Protein AF-0000000076422584 (afdb_homodimer)

Radius of gyration: 20.46 Å; Cα contacts (8 Å, |Δi|>4): 550; chains: 2; bounding box: 39×87×53 Å

Nearest PDB structures (foldseek):
  4qrr-assembly1_D  TM=8.849E-01  e=1.931E-09  Homo sapiens
  2eyr-assembly1_A  TM=9.434E-01  e=1.438E-05  Homo sapiens
  7jva-assembly1_L  TM=8.203E-01  e=1.507E-06  Homo sapiens
  4y1a-assembly1_D  TM=8.464E-01  e=7.550E-06  Homo sapiens
  1hxm-assembly1_A  TM=7.558E-01  e=8.077E-04  Homo sapiens

Organism: Bos indicus x Bos taurus (NCBI:txid30522)

Foldseek 3Di:
DKDKDWPDPDDDDDAQAKDKTKMAMDDPDDPKFKKFKWWADPVGDIDTAWIDIPPDDWDDDVQWTWDDDVVRRMIMIMGGRDDPRRPTDMDMDTDDDDDDDDDDDPPPDPDD/DKDKDWPDPDDDDDAQAKDKTKMAMDDPDDPKFKKFKWWADPVGDIDTADIDIPPDDWDDDVQWTWDDDVVRRMIMIMGGRDDPRRPTDMDMDTDDDDDDDDDDDPPPDPDD

InterPro domains:
  IPR003599 Immunoglobulin domain subtype [SM00409] (8-103)
  IPR007110 Immunoglobulin-like domain [PS50835] (2-92)
  IPR013106 Immunoglobulin V-set domain [PF07686] (7-94)
  IPR013106 Immunoglobulin V-set domain [SM00406] (18-94)
  IPR013783 Immunoglobulin-like fold [G3DSA:2.60.40.10] (1-107)
  IPR036179 Immunoglobulin-like domain superfamily [SSF48726] (2-103)
  IPR051287 T cell receptor variable region [PTHR19367] (1-97)

pLDDT: mean 88.04, std 11.51, range [51.06, 98.69]

Sequence (224 aa):
AQKVTQDQPVISSQVGQSVTLNCWYETSYWSYYNLFWYKQLPNGQMTYLIEQYSEYGNARNGHYSVNFQKADKSISLIISSLQLEDSAKYFCALWELTVLEVIGKAVQKPRAAQKVTQDQPVISSQVGQSVTLNCWYETSYWSYYNLFWYKQLPNGQMTYLIEQYSEYGNARNGHYSVNFQKADKSISLIISSLQLEDSAKYFCALWELTVLEVIGKAVQKPRA

Secondary structure (DSSP, 8-state):
-EEEE---SEEEEETT--EEEEEEEEESS-SS-EEEEEEE-TT--EEEEEEEETTS---EETTEEEEEEGGGTEEEEEE-S--GGG-EEEEEEE---EEEEEE---------/-EEEE---SEEEEETT--EEEEEEEEESS-SS-EEEEEEE-TT--EEEEEEEETTS---EETTEEEEEEGGGTEEEEEE-S--GGG-EEEEEEE---EEEEEE---------

Solvent-accessible surface area (backbone atoms only — not comparable to full-atom values): 12384 Å² total; per-residue (Å²): 88,30,30,38,31,46,87,46,60,67,48,77,49,46,48,58,38,68,50,78,48,58,30,36,50,46,77,71,76,63,94,65,52,54,38,36,36,35,36,30,45,96,87,62,54,76,40,85,63,49,65,36,48,70,88,53,73,68,37,73,48,90,56,35,34,44,52,69,37,74,93,74,32,31,43,27,43,34,39,47,60,32,44,66,83,63,41,30,39,35,30,67,44,52,79,44,46,28,34,37,45,45,40,73,70,79,76,71,71,77,81,126,89,31,31,36,30,44,85,48,61,67,47,77,49,44,48,60,38,69,50,76,46,58,32,37,49,45,78,72,77,62,94,67,53,54,38,37,36,34,36,30,45,96,86,62,54,76,39,86,64,50,66,37,48,69,89,53,72,69,37,72,50,89,54,34,34,43,51,68,36,74,94,75,32,31,42,26,43,35,40,46,61,32,44,65,84,63,40,31,38,36,30,67,43,53,80,44,46,27,34,38,43,44,40,74,70,78,77,71,72,78,81,127

Structure (mmCIF, N/CA/C/O backbone):
data_AF-0000000076422584-model_v1
#
loop_
_entity.id
_entity.type
_entity.pdbx_description
1 polymer 'Ig-like domain-containing protein'
#
loop_
_atom_site.group_PDB
_atom_site.id
_atom_site.type_symbol
_atom_site.label_atom_id
_atom_site.label_alt_id
_atom_site.label_comp_id
_atom_site.label_asym_id
_atom_site.label_entity_id
_atom_site.label_seq_id
_atom_site.pdbx_PDB_ins_code
_atom_site.Cartn_x
_atom_site.Cartn_y
_atom_site.Cartn_z
_atom_site.occupancy
_atom_site.B_iso_or_equiv
_atom_site.auth_seq_id
_atom_site.auth_comp_id
_atom_site.auth_asym_id
_atom_site.auth_atom_id
_atom_site.pdbx_PDB_model_num
ATOM 1 N N . ALA A 1 1 ? -5.734 0.222 -14.367 1 61.69 1 ALA A N 1
ATOM 2 C CA . ALA A 1 1 ? -4.562 0.673 -13.617 1 61.69 1 ALA A CA 1
ATOM 3 C C . ALA A 1 1 ? -4.969 1.553 -12.438 1 61.69 1 ALA A C 1
ATOM 5 O O . ALA A 1 1 ? -5.992 2.234 -12.492 1 61.69 1 ALA A O 1
ATOM 6 N N . GLN A 1 2 ? -4.277 1.33 -11.219 1 73.19 2 GLN A N 1
ATOM 7 C CA . GLN A 1 2 ? -4.508 2.166 -10.047 1 73.19 2 GLN A CA 1
ATOM 8 C C . GLN A 1 2 ? -3.281 3.018 -9.734 1 73.19 2 GLN A C 1
ATOM 10 O O . GLN A 1 2 ? -2.16 2.508 -9.68 1 73.19 2 GLN A O 1
ATOM 15 N N . LYS A 1 3 ? -3.506 4.379 -9.852 1 78.12 3 LYS A N 1
ATOM 16 C CA . LYS A 1 3 ? -2.412 5.32 -9.625 1 78.12 3 LYS A CA 1
ATOM 17 C C . LYS A 1 3 ? -2.725 6.258 -8.461 1 78.12 3 LYS A C 1
ATOM 19 O O . LYS A 1 3 ? -3.855 6.734 -8.328 1 78.12 3 LYS A O 1
ATOM 24 N N . VAL A 1 4 ? -1.686 6.445 -7.668 1 84.5 4 VAL A N 1
ATOM 25 C CA . VAL A 1 4 ? -1.793 7.473 -6.637 1 84.5 4 VAL A CA 1
ATOM 26 C C . VAL A 1 4 ? -0.581 8.398 -6.699 1 84.5 4 VAL A C 1
ATOM 28 O O . VAL A 1 4 ? 0.522 7.965 -7.043 1 84.5 4 VAL A O 1
ATOM 31 N N . THR A 1 5 ? -0.862 9.695 -6.434 1 85.94 5 THR A N 1
ATOM 32 C CA . THR A 1 5 ? 0.201 10.695 -6.379 1 85.94 5 THR A CA 1
ATOM 33 C C . THR A 1 5 ? 0.073 11.547 -5.121 1 85.94 5 THR A C 1
ATOM 35 O O . THR A 1 5 ? -0.993 12.109 -4.848 1 85.94 5 THR A O 1
ATOM 38 N N . GLN A 1 6 ? 1.122 11.492 -4.363 1 89.44 6 GLN A N 1
ATOM 39 C CA . GLN A 1 6 ? 1.26 12.43 -3.256 1 89.44 6 GLN A CA 1
ATOM 40 C C . GLN A 1 6 ? 2.281 13.516 -3.58 1 89.44 6 GLN A C 1
ATOM 42 O O . GLN A 1 6 ? 3.475 13.234 -3.713 1 89.44 6 GLN A O 1
ATOM 47 N N . ASP A 1 7 ? 1.79 14.742 -3.625 1 85.75 7 ASP A N 1
ATOM 48 C CA . ASP A 1 7 ? 2.629 15.797 -4.188 1 85.75 7 ASP A CA 1
ATOM 49 C C . ASP A 1 7 ? 3.297 16.609 -3.086 1 85.75 7 ASP A C 1
ATOM 51 O O . ASP A 1 7 ? 3.834 17.688 -3.346 1 85.75 7 ASP A O 1
ATOM 55 N N . GLN A 1 8 ? 3.199 16.234 -1.861 1 90.81 8 GLN A N 1
ATOM 56 C CA . GLN A 1 8 ? 3.855 16.859 -0.718 1 90.81 8 GLN A CA 1
ATOM 57 C C . GLN A 1 8 ? 4.883 15.914 -0.092 1 90.81 8 GLN A C 1
ATOM 59 O O . GLN A 1 8 ? 4.57 15.188 0.855 1 90.81 8 GLN A O 1
ATOM 64 N N . PRO A 1 9 ? 6.133 15.969 -0.634 1 86.81 9 PRO A N 1
ATOM 65 C CA . PRO A 1 9 ? 7.109 15 -0.128 1 86.81 9 PRO A CA 1
ATOM 66 C C . PRO A 1 9 ? 7.391 15.172 1.363 1 86.81 9 PRO A C 1
ATOM 68 O O . PRO A 1 9 ? 7.566 14.18 2.078 1 86.81 9 PRO A O 1
ATOM 71 N N . VAL A 1 10 ? 7.418 16.453 1.825 1 93.5 10 VAL A N 1
ATOM 72 C CA . VAL A 1 10 ? 7.641 16.734 3.242 1 93.5 10 VAL A CA 1
ATOM 73 C C . VAL A 1 10 ? 6.77 17.906 3.686 1 93.5 10 VAL A C 1
ATOM 75 O O . VAL A 1 10 ? 6.648 18.906 2.969 1 93.5 10 VAL A O 1
ATOM 78 N N . ILE A 1 11 ? 6.125 17.734 4.832 1 96.06 11 ILE A N 1
ATOM 79 C CA . ILE A 1 11 ? 5.355 18.781 5.488 1 96.06 11 ILE A CA 1
ATOM 80 C C . ILE A 1 11 ? 5.781 18.906 6.949 1 96.06 11 ILE A C 1
ATOM 82 O O . ILE A 1 11 ? 5.98 17.891 7.629 1 96.06 11 ILE A O 1
ATOM 86 N N . SER A 1 12 ? 5.969 20.094 7.367 1 96.31 12 SER A N 1
ATOM 87 C CA . SER A 1 12 ? 6.27 20.359 8.773 1 96.31 12 SER A CA 1
ATOM 88 C C . SER A 1 12 ? 5.156 21.156 9.438 1 96.31 12 SER A C 1
ATOM 90 O O . SER A 1 12 ? 4.625 22.094 8.844 1 96.31 12 SER A O 1
ATOM 92 N N . SER A 1 13 ? 4.797 20.734 10.641 1 96.5 13 SER A N 1
ATOM 93 C CA . SER A 1 13 ? 3.768 21.422 11.398 1 96.5 13 SER A CA 1
ATOM 94 C C . SER A 1 13 ? 4.035 21.344 12.898 1 96.5 13 SER A C 1
ATOM 96 O O . SER A 1 13 ? 4.957 20.656 13.336 1 96.5 13 SER A O 1
ATOM 98 N N . GLN A 1 14 ? 3.217 22.078 13.719 1 96.56 14 GLN A N 1
ATOM 99 C CA . GLN A 1 14 ? 3.443 22.141 15.164 1 96.56 14 GLN A CA 1
ATOM 100 C C . GLN A 1 14 ? 2.4 21.328 15.914 1 96.56 14 GLN A C 1
ATOM 102 O O . GLN A 1 14 ? 1.271 21.156 15.445 1 96.56 14 GLN A O 1
ATOM 107 N N . VAL A 1 15 ? 2.875 20.891 17.141 1 97.19 15 VAL A N 1
ATOM 108 C CA . VAL A 1 15 ? 1.95 20.203 18.031 1 97.19 15 VAL A CA 1
ATOM 109 C C . VAL A 1 15 ? 0.694 21.047 18.234 1 97.19 15 VAL A C 1
ATOM 111 O O . VAL A 1 15 ? 0.779 22.266 18.406 1 97.19 15 VAL A O 1
ATOM 114 N N . GLY A 1 16 ? -0.434 20.391 18.125 1 97.25 16 GLY A N 1
ATOM 115 C CA . GLY A 1 16 ? -1.699 21.062 18.359 1 97.25 16 GLY A CA 1
ATOM 116 C C . GLY A 1 16 ? -2.363 21.562 17.094 1 97.25 16 GLY A C 1
ATOM 117 O O . GLY A 1 16 ? -3.568 21.812 17.078 1 97.25 16 GLY A O 1
ATOM 118 N N . GLN A 1 17 ? -1.597 21.75 16.062 1 97.5 17 GLN A N 1
ATOM 119 C CA . GLN A 1 17 ? -2.139 22.219 14.797 1 97.5 17 GLN A CA 1
ATOM 120 C C . GLN A 1 17 ? -2.75 21.062 14 1 97.5 17 GLN A C 1
ATOM 122 O O . GLN A 1 17 ? -2.658 19.906 14.406 1 97.5 17 GLN A O 1
ATOM 127 N N . SER A 1 18 ? -3.436 21.438 12.898 1 98.12 18 SER A N 1
ATOM 128 C CA . SER A 1 18 ? -3.945 20.469 11.93 1 98.12 18 SER A CA 1
ATOM 129 C C . SER A 1 18 ? -3.143 20.5 10.641 1 98.12 18 SER A C 1
ATOM 131 O O . SER A 1 18 ? -2.641 21.547 10.242 1 98.12 18 SER A O 1
ATOM 133 N N . VAL A 1 19 ? -3.029 19.359 10.039 1 98.25 19 VAL A N 1
ATOM 134 C CA . VAL A 1 19 ? -2.336 19.312 8.758 1 98.25 19 VAL A CA 1
ATOM 135 C C . VAL A 1 19 ? -3.172 18.516 7.75 1 98.25 19 VAL A C 1
ATOM 137 O O . VAL A 1 19 ? -3.98 17.672 8.133 1 98.25 19 VAL A O 1
ATOM 140 N N . THR A 1 20 ? -3.008 18.844 6.469 1 98.31 20 THR A N 1
ATOM 141 C CA . THR A 1 20 ? -3.674 18.156 5.367 1 98.31 20 THR A CA 1
ATOM 142 C C . THR A 1 20 ? -2.65 17.531 4.422 1 98.31 20 THR A C 1
ATOM 144 O O . THR A 1 20 ? -1.769 18.234 3.91 1 98.31 20 THR A O 1
ATOM 147 N N . LEU A 1 21 ? -2.77 16.25 4.246 1 97.81 21 LEU A N 1
ATOM 148 C CA . LEU A 1 21 ? -1.943 15.523 3.285 1 97.81 21 LEU A CA 1
ATOM 149 C C . LEU A 1 21 ? -2.742 15.18 2.033 1 97.81 21 LEU A C 1
ATOM 151 O O . LEU A 1 21 ? -3.746 14.469 2.107 1 97.81 21 LEU A O 1
ATOM 155 N N . ASN A 1 22 ? -2.217 15.562 0.906 1 96.62 22 ASN A N 1
ATOM 156 C CA . ASN A 1 22 ? -2.99 15.438 -0.325 1 96.62 22 ASN A CA 1
ATOM 157 C C . ASN A 1 22 ? -2.562 14.219 -1.133 1 96.62 22 ASN A C 1
ATOM 159 O O . ASN A 1 22 ? -1.373 13.906 -1.216 1 96.62 22 ASN A O 1
ATOM 163 N N . CYS A 1 23 ? -3.535 13.594 -1.808 1 94.06 23 CYS A N 1
ATOM 164 C CA . CYS A 1 23 ? -3.34 12.453 -2.695 1 94.06 23 CYS A CA 1
ATOM 165 C C . CYS A 1 23 ? -4.305 12.508 -3.875 1 94.06 23 CYS A C 1
ATOM 167 O O . CYS A 1 23 ? -5.508 12.695 -3.689 1 94.06 23 CYS A O 1
ATOM 169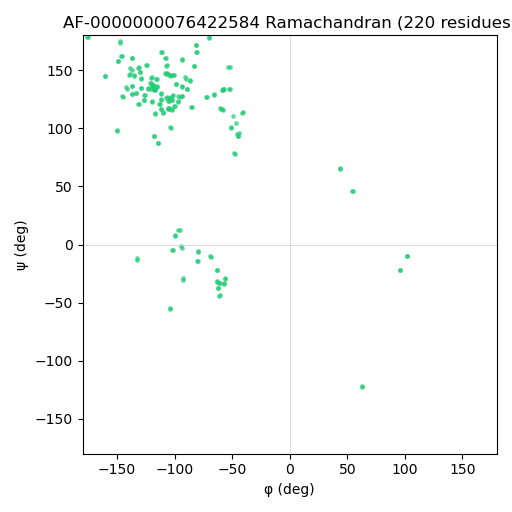 N N . TRP A 1 24 ? -3.748 12.414 -5.043 1 92.19 24 TRP A N 1
ATOM 170 C CA . TRP A 1 24 ? -4.547 12.242 -6.25 1 92.19 24 TRP A CA 1
ATOM 171 C C . TRP A 1 24 ? -4.5 10.797 -6.738 1 92.19 24 TRP A C 1
ATOM 173 O O . TRP A 1 24 ? -3.48 10.125 -6.598 1 92.19 24 TRP A O 1
ATOM 183 N N . TYR A 1 25 ? -5.637 10.383 -7.289 1 88.88 25 TYR A N 1
ATOM 184 C CA . TYR A 1 25 ? -5.672 8.977 -7.695 1 88.88 25 TYR A CA 1
ATOM 185 C C . TYR A 1 25 ? -6.324 8.82 -9.062 1 88.88 25 TYR A C 1
ATOM 187 O O . TYR A 1 25 ? -6.969 9.75 -9.555 1 88.88 25 TYR A O 1
ATOM 195 N N . GLU A 1 26 ? -6.043 7.684 -9.695 1 84.81 26 GLU A N 1
ATOM 196 C CA . GLU A 1 26 ? -6.676 7.25 -10.938 1 84.81 26 GLU A CA 1
ATOM 197 C C . GLU A 1 26 ? -7.105 5.785 -10.859 1 84.81 26 GLU A C 1
ATOM 199 O O . GLU A 1 26 ? -6.383 4.949 -10.312 1 84.81 26 GLU A O 1
ATOM 204 N N . THR A 1 27 ? -8.469 5.582 -11.281 1 79.62 27 THR A N 1
ATOM 205 C CA . THR A 1 27 ? -8.977 4.215 -11.328 1 79.62 27 THR A CA 1
ATOM 206 C C . THR A 1 27 ? -9.539 3.895 -12.703 1 79.62 27 THR A C 1
ATOM 208 O O . THR A 1 27 ? -10.078 4.773 -13.383 1 79.62 27 THR A O 1
ATOM 211 N N . SER A 1 28 ? -9.273 2.881 -13.461 1 69.06 28 SER A N 1
ATOM 212 C CA . SER A 1 28 ? -9.789 2.613 -14.797 1 69.06 28 SER A CA 1
ATOM 213 C C . SER A 1 28 ? -11.047 1.745 -14.742 1 69.06 28 SER A C 1
ATOM 215 O O . SER A 1 28 ? -11.914 1.845 -15.617 1 69.06 28 SER A O 1
ATOM 217 N N . TYR A 1 29 ? -11.211 0.92 -13.844 1 63.09 29 TYR A N 1
ATOM 218 C CA . TYR A 1 29 ? -12.141 -0.136 -14.219 1 63.09 29 TYR A CA 1
ATOM 219 C C . TYR A 1 29 ? -13.172 -0.369 -13.117 1 63.09 29 TYR A C 1
ATOM 221 O O . TYR A 1 29 ? -14.188 -1.031 -13.336 1 63.09 29 TYR A O 1
ATOM 229 N N . TRP A 1 30 ? -12.938 0.153 -12.078 1 64.44 30 TRP A N 1
ATOM 230 C CA . TRP A 1 30 ? -13.82 -0.35 -11.031 1 64.44 30 TRP A CA 1
ATOM 231 C C . TRP A 1 30 ? -14.859 0.697 -10.641 1 64.44 30 TRP A C 1
ATOM 233 O O . TRP A 1 30 ? -14.531 1.877 -10.484 1 64.44 30 TRP A O 1
ATOM 243 N N . SER A 1 31 ? -16.062 0.222 -10.719 1 76.06 31 SER A N 1
ATOM 244 C CA . SER A 1 31 ? -17.141 1.081 -10.25 1 76.06 31 SER A CA 1
ATOM 245 C C . SER A 1 31 ? -17.016 1.368 -8.758 1 76.06 31 SER A C 1
ATOM 247 O O . SER A 1 31 ? -17.438 2.422 -8.281 1 76.06 31 SER A O 1
ATOM 249 N N . TYR A 1 32 ? -16.484 0.399 -8.117 1 82.56 32 TYR A N 1
ATOM 250 C CA . TYR A 1 32 ? -16.266 0.545 -6.684 1 82.56 32 TYR A CA 1
ATOM 251 C C . TYR A 1 32 ? -14.797 0.334 -6.332 1 82.56 32 TYR A C 1
ATOM 253 O O . TYR A 1 32 ? -14.133 -0.528 -6.906 1 82.56 32 TYR A O 1
ATOM 261 N N . TYR A 1 33 ? -14.367 1.256 -5.504 1 83.25 33 TYR A N 1
ATOM 262 C CA . TYR A 1 33 ? -12.984 1.142 -5.055 1 83.25 33 TYR A CA 1
ATOM 263 C C . TYR A 1 33 ? -12.82 1.714 -3.65 1 83.25 33 TYR A C 1
ATOM 265 O O . TYR A 1 33 ? -13.695 2.428 -3.158 1 83.25 33 TYR A O 1
ATOM 273 N N . ASN A 1 34 ? -11.812 1.286 -3.016 1 85.88 34 ASN A N 1
ATOM 274 C CA . ASN A 1 34 ? -11.453 1.803 -1.698 1 85.88 34 ASN A CA 1
ATOM 275 C C . ASN A 1 34 ? -10.062 2.424 -1.697 1 85.88 34 ASN A C 1
ATOM 277 O O . ASN A 1 34 ? -9.141 1.904 -2.334 1 85.88 34 ASN A O 1
ATOM 281 N N . LEU A 1 35 ? -10.047 3.535 -1.043 1 90.25 35 LEU A N 1
ATOM 282 C CA . LEU A 1 35 ? -8.766 4.188 -0.812 1 90.25 35 LEU A CA 1
ATOM 283 C C . LEU A 1 35 ? -8.328 4.027 0.64 1 90.25 35 LEU A C 1
ATOM 285 O O . LEU A 1 35 ? -9.164 3.982 1.544 1 90.25 35 LEU A O 1
ATOM 289 N N . PHE A 1 36 ? -7.035 3.939 0.819 1 88.5 36 PHE A N 1
ATOM 290 C CA . PHE A 1 36 ? -6.492 3.701 2.152 1 88.5 36 PHE A CA 1
ATOM 291 C C . PHE A 1 36 ? -5.395 4.707 2.477 1 88.5 36 PHE A C 1
ATOM 293 O O . PHE A 1 36 ? -4.668 5.152 1.585 1 88.5 36 PHE A O 1
ATOM 300 N N . TRP A 1 37 ? -5.344 4.984 3.748 1 92.5 37 TRP A N 1
ATOM 301 C CA . TRP A 1 37 ? -4.188 5.68 4.297 1 92.5 37 TRP A CA 1
ATOM 302 C C . TRP A 1 37 ? -3.463 4.812 5.32 1 92.5 37 TRP A C 1
ATOM 304 O O . TRP A 1 37 ? -4.098 4.18 6.168 1 92.5 37 TRP A O 1
ATOM 314 N N . TYR A 1 38 ? -2.158 4.809 5.156 1 87.81 38 TYR A N 1
ATOM 315 C CA . TYR A 1 38 ? -1.288 4.082 6.074 1 87.81 38 TYR A CA 1
ATOM 316 C C . TYR A 1 38 ? -0.231 5.004 6.668 1 87.81 38 TYR A C 1
ATOM 318 O O . TYR A 1 38 ? 0.104 6.035 6.078 1 87.81 38 TYR A O 1
ATOM 326 N N . LYS A 1 39 ? 0.187 4.582 7.809 1 90.94 39 LYS A N 1
ATOM 327 C CA . LYS A 1 39 ? 1.272 5.258 8.508 1 90.94 39 LYS A CA 1
ATOM 328 C C . LYS A 1 39 ? 2.445 4.312 8.75 1 90.94 39 LYS A C 1
ATOM 330 O O . LYS A 1 39 ? 2.248 3.158 9.133 1 90.94 39 LYS A O 1
ATOM 335 N N . GLN A 1 40 ? 3.619 4.836 8.461 1 84.44 40 GLN A N 1
ATOM 336 C CA . GLN A 1 40 ? 4.812 4.059 8.773 1 84.44 40 GLN A CA 1
ATOM 337 C C . GLN A 1 40 ? 5.621 4.711 9.891 1 84.44 40 GLN A C 1
ATOM 339 O O . GLN A 1 40 ? 5.996 5.883 9.789 1 84.44 40 GLN A O 1
ATOM 344 N N . LEU A 1 41 ? 5.824 3.912 10.883 1 86.5 41 LEU A N 1
ATOM 345 C CA . LEU A 1 41 ? 6.625 4.371 12.008 1 86.5 41 LEU A CA 1
ATOM 346 C C . LEU A 1 41 ? 8.109 4.273 11.703 1 86.5 41 LEU A C 1
ATOM 348 O O . LEU A 1 41 ? 8.508 3.658 10.703 1 86.5 41 LEU A O 1
ATOM 352 N N . PRO A 1 42 ? 8.984 4.941 12.531 1 84.06 42 PRO A N 1
ATOM 353 C CA . PRO A 1 42 ? 10.43 4.926 12.273 1 84.06 42 PRO A CA 1
ATOM 354 C C . PRO A 1 42 ? 11 3.51 12.203 1 84.06 42 PRO A C 1
ATOM 356 O O . PRO A 1 42 ? 11.969 3.268 11.484 1 84.06 42 PRO A O 1
ATOM 359 N N . ASN A 1 43 ? 10.414 2.594 12.875 1 80.38 43 ASN A N 1
ATOM 360 C CA . ASN A 1 43 ? 10.914 1.224 12.875 1 80.38 43 ASN A CA 1
ATOM 361 C C . ASN A 1 43 ? 10.477 0.471 11.617 1 80.38 43 ASN A C 1
ATOM 363 O O . ASN A 1 43 ? 10.773 -0.717 11.469 1 80.38 43 ASN A O 1
ATOM 367 N N . GLY A 1 44 ? 9.68 1.029 10.812 1 75.88 44 GLY A N 1
ATOM 368 C CA . GLY A 1 44 ? 9.281 0.438 9.547 1 75.88 44 GLY A CA 1
ATOM 369 C C . GLY A 1 44 ? 7.91 -0.198 9.586 1 75.88 44 GLY A C 1
ATOM 370 O O . GLY A 1 44 ? 7.359 -0.566 8.547 1 75.88 44 GLY A O 1
ATOM 371 N N . GLN A 1 45 ? 7.359 -0.313 10.734 1 74 45 GLN A N 1
ATOM 372 C CA . GLN A 1 45 ? 6.051 -0.939 10.867 1 74 45 GLN A CA 1
ATOM 373 C C . GLN A 1 45 ? 4.969 -0.103 10.188 1 74 45 GLN A C 1
ATOM 375 O O . GLN A 1 45 ? 4.887 1.107 10.406 1 74 45 GLN A O 1
ATOM 380 N N . MET A 1 46 ? 4.16 -0.756 9.328 1 77.12 46 MET A N 1
ATOM 381 C CA . MET A 1 46 ? 3.043 -0.109 8.648 1 77.12 46 MET A CA 1
ATOM 382 C C . MET A 1 46 ? 1.748 -0.298 9.43 1 77.12 46 MET A C 1
ATOM 384 O O . MET A 1 46 ? 1.444 -1.404 9.883 1 77.12 46 MET A O 1
ATOM 388 N N . THR A 1 47 ? 1.071 0.785 9.695 1 83.69 47 THR A N 1
ATOM 389 C CA . THR A 1 47 ? -0.202 0.77 10.406 1 83.69 47 THR A CA 1
ATOM 390 C C . THR A 1 47 ? -1.326 1.292 9.516 1 83.69 47 THR A C 1
ATOM 392 O O . THR A 1 47 ? -1.151 2.285 8.812 1 83.69 47 THR A O 1
ATOM 395 N N . TYR A 1 48 ? -2.422 0.582 9.547 1 85 48 TYR A N 1
ATOM 396 C CA . TYR A 1 48 ? -3.641 1.018 8.867 1 85 48 TYR A CA 1
ATOM 397 C C . TYR A 1 48 ? -4.285 2.182 9.609 1 85 48 TYR A C 1
ATOM 399 O O . TYR A 1 48 ? -4.512 2.109 10.82 1 85 48 TYR A O 1
ATOM 407 N N . LEU A 1 49 ? -4.574 3.297 8.938 1 93.44 49 LEU A N 1
ATOM 408 C CA . LEU A 1 49 ? -5.164 4.453 9.602 1 93.44 49 LEU A CA 1
ATOM 409 C C . LEU A 1 49 ? -6.652 4.562 9.289 1 93.44 49 LEU A C 1
ATOM 411 O O . LEU A 1 49 ? -7.48 4.641 10.203 1 93.44 49 LEU A O 1
ATOM 415 N N . ILE A 1 50 ? -6.984 4.59 8.031 1 94.38 50 ILE A N 1
ATOM 416 C CA . ILE A 1 50 ? -8.359 4.887 7.645 1 94.38 50 ILE A CA 1
ATOM 417 C C . ILE A 1 50 ? -8.609 4.406 6.215 1 94.38 50 ILE A C 1
ATOM 419 O O . ILE A 1 50 ? -7.699 4.43 5.383 1 94.38 50 ILE A O 1
ATOM 423 N N . GLU A 1 51 ? -9.867 3.926 5.965 1 92.25 51 GLU A N 1
ATOM 424 C CA . GLU A 1 51 ? -10.352 3.484 4.66 1 92.25 51 GLU A CA 1
ATOM 425 C C . GLU A 1 51 ? -11.516 4.344 4.184 1 92.25 51 GLU A C 1
ATOM 427 O O . GLU A 1 51 ? -12.43 4.648 4.957 1 92.25 51 GLU A O 1
ATOM 432 N N . GLN A 1 52 ? -11.406 4.734 2.957 1 94.88 52 GLN A N 1
ATOM 433 C CA . GLN A 1 52 ? -12.492 5.465 2.303 1 94.88 52 GLN A CA 1
ATOM 434 C C . GLN A 1 52 ? -13.109 4.641 1.176 1 94.88 52 GLN A C 1
ATOM 436 O O . GLN A 1 52 ? -12.422 4.273 0.22 1 94.88 52 GLN A O 1
ATOM 441 N N . TYR A 1 53 ? -14.398 4.414 1.343 1 91.12 53 TYR A N 1
ATOM 442 C CA . TYR A 1 53 ? -15.141 3.748 0.274 1 91.12 53 TYR A CA 1
ATOM 443 C C . TYR A 1 53 ? -15.641 4.758 -0.752 1 91.12 53 TYR A C 1
ATOM 445 O O . TYR A 1 53 ? -16.109 5.84 -0.39 1 91.12 53 TYR A O 1
ATOM 453 N N . SER A 1 54 ? -15.547 4.305 -1.996 1 91.25 54 SER A N 1
ATOM 454 C CA . SER A 1 54 ? -15.93 5.215 -3.068 1 91.25 54 SER A CA 1
ATOM 455 C C . SER A 1 54 ? -17.406 5.59 -2.973 1 91.25 54 SER A C 1
ATOM 457 O O . SER A 1 54 ? -17.812 6.637 -3.475 1 91.25 54 SER A O 1
ATOM 459 N N . GLU A 1 55 ? -18.203 4.781 -2.316 1 92.19 55 GLU A N 1
ATOM 460 C CA . GLU A 1 55 ? -19.641 4.965 -2.316 1 92.19 55 GLU A CA 1
ATOM 461 C C . GLU A 1 55 ? -20.125 5.617 -1.021 1 92.19 55 GLU A C 1
ATOM 463 O O . GLU A 1 55 ? -21.312 5.879 -0.853 1 92.19 55 GLU A O 1
ATOM 468 N N . TYR A 1 56 ? -19.234 5.797 -0.146 1 93.56 56 TYR A N 1
ATOM 469 C CA . TYR A 1 56 ? -19.625 6.312 1.161 1 93.56 56 TYR A CA 1
ATOM 470 C C . TYR A 1 56 ? -19.109 7.727 1.372 1 93.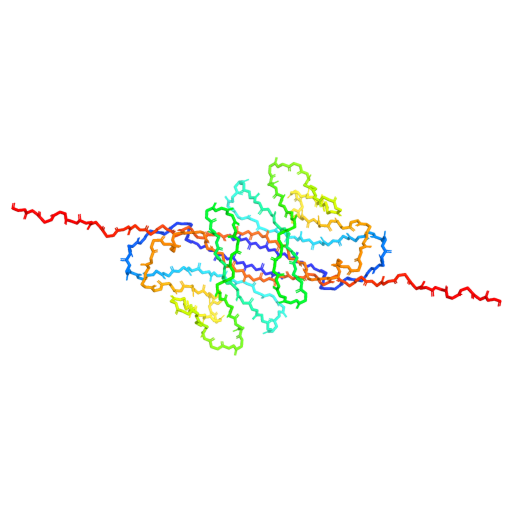56 56 TYR A C 1
ATOM 472 O O . TYR A 1 56 ? -18.312 8.227 0.565 1 93.56 56 TYR A O 1
ATOM 480 N N . GLY A 1 57 ? -19.672 8.406 2.428 1 93.75 57 GLY A N 1
ATOM 481 C CA . GLY A 1 57 ? -19.172 9.711 2.824 1 93.75 57 GLY A CA 1
ATOM 482 C C . GLY A 1 57 ? -17.797 9.656 3.457 1 93.75 57 GLY A C 1
ATOM 483 O O . GLY A 1 57 ? -17.25 8.57 3.684 1 93.75 57 GLY A O 1
ATOM 484 N N . ASN A 1 58 ? -17.328 10.82 3.777 1 97.25 58 ASN A N 1
ATOM 485 C CA . ASN A 1 58 ? -15.969 10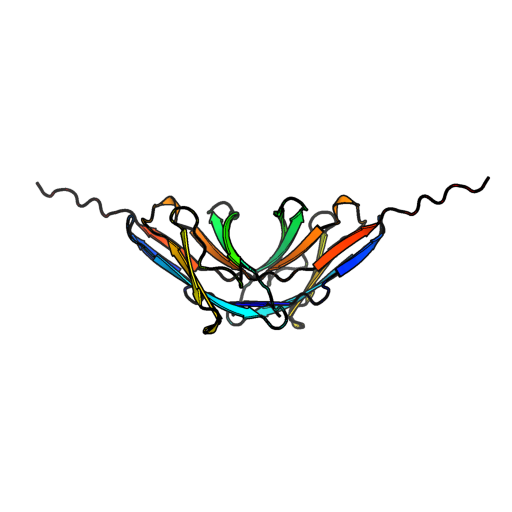.938 4.301 1 97.25 58 ASN A CA 1
ATOM 486 C C . ASN A 1 58 ? -15.781 10.109 5.566 1 97.25 58 ASN A C 1
ATOM 488 O O . ASN A 1 58 ? -16.578 10.195 6.496 1 97.25 58 ASN A O 1
ATOM 492 N N . ALA A 1 59 ? -14.75 9.398 5.617 1 97.12 59 ALA A N 1
ATOM 493 C CA . ALA A 1 59 ? -14.414 8.539 6.754 1 97.12 59 ALA A CA 1
ATOM 494 C C . ALA A 1 59 ? -13.719 9.336 7.852 1 97.12 59 ALA A C 1
ATOM 496 O O . ALA A 1 59 ? -13.117 10.383 7.582 1 97.12 59 ALA A O 1
ATOM 497 N N . ARG A 1 60 ? -13.867 8.836 9.086 1 97.56 60 ARG A N 1
ATOM 498 C CA . ARG A 1 60 ? -13.18 9.375 10.258 1 97.56 60 ARG A CA 1
ATOM 499 C C . ARG A 1 60 ? -12.695 8.258 11.172 1 97.56 60 ARG A C 1
ATOM 501 O O . ARG A 1 60 ? -13.352 7.219 11.289 1 97.56 60 ARG A O 1
ATOM 508 N N . ASN A 1 61 ? -11.586 8.508 11.781 1 97.44 61 ASN A N 1
ATOM 509 C CA . ASN A 1 61 ? -10.992 7.617 12.773 1 97.44 61 ASN A CA 1
ATOM 510 C C . ASN A 1 61 ? -10.18 8.391 13.805 1 97.44 61 ASN A C 1
ATOM 512 O O . ASN A 1 61 ? -9.016 8.711 13.57 1 97.44 61 ASN A O 1
ATOM 516 N N . GLY A 1 62 ? -10.867 8.641 14.969 1 96.94 62 GLY A N 1
ATOM 517 C CA . GLY A 1 62 ? -10.164 9.477 15.93 1 96.94 62 GLY A CA 1
ATOM 518 C C . GLY A 1 62 ? -9.891 10.875 15.414 1 96.94 62 GLY A C 1
ATOM 519 O O . GLY A 1 62 ? -10.812 11.562 14.969 1 96.94 62 GLY A O 1
ATOM 520 N N . HIS A 1 63 ? -8.539 11.25 15.406 1 98.06 63 HIS A N 1
ATOM 521 C CA . HIS A 1 63 ? -8.203 12.586 14.945 1 98.06 63 HIS A CA 1
ATOM 522 C C . HIS A 1 63 ? -7.809 12.578 13.469 1 98.06 63 HIS A C 1
ATOM 524 O O . HIS A 1 63 ? -7.234 13.547 12.969 1 98.06 63 HIS A O 1
ATOM 530 N N . TYR A 1 64 ? -8.086 11.477 12.883 1 98.19 64 TYR A N 1
ATOM 531 C CA . TYR A 1 64 ? -7.941 11.375 11.43 1 98.19 64 TYR A CA 1
ATOM 532 C C . TYR A 1 64 ? -9.289 11.555 10.742 1 98.19 64 TYR A C 1
ATOM 534 O O . TYR A 1 64 ? -10.289 10.961 11.156 1 98.19 64 TYR A O 1
ATOM 542 N N . SER A 1 65 ? -9.281 12.289 9.672 1 98.25 65 SER A N 1
ATOM 543 C CA . SER A 1 65 ? -10.453 12.406 8.805 1 98.25 65 SER A CA 1
ATOM 544 C C . SER A 1 65 ? -10.039 12.57 7.344 1 98.25 65 SER A C 1
ATOM 546 O O . SER A 1 65 ? -8.883 12.891 7.051 1 98.25 65 SER A O 1
ATOM 548 N N . VAL A 1 66 ? -11 12.32 6.43 1 98.06 66 VAL A N 1
ATOM 549 C CA . VAL A 1 66 ? -10.648 12.438 5.02 1 98.06 66 VAL A CA 1
ATOM 550 C C . VAL A 1 66 ? -11.523 13.492 4.352 1 98.06 66 VAL A C 1
ATOM 552 O O . VAL A 1 66 ? -12.656 13.727 4.777 1 98.06 66 VAL A O 1
ATOM 555 N N . ASN A 1 67 ? -10.969 14.219 3.463 1 98.19 67 ASN A N 1
ATOM 556 C CA . ASN A 1 67 ? -11.695 14.961 2.438 1 98.19 67 ASN A CA 1
ATOM 557 C C . ASN A 1 67 ? -11.617 14.266 1.081 1 98.19 67 ASN A C 1
ATOM 559 O O . ASN A 1 67 ? -10.602 14.359 0.389 1 98.19 67 ASN A O 1
ATOM 563 N N . PHE A 1 68 ? -12.648 13.586 0.758 1 97.38 68 PHE A N 1
ATOM 564 C CA . PHE A 1 68 ? -12.719 12.781 -0.457 1 97.38 68 PHE A CA 1
ATOM 565 C C . PHE A 1 68 ? -13.531 13.492 -1.53 1 97.38 68 PHE A C 1
ATOM 567 O O . PHE A 1 68 ? -14.727 13.766 -1.341 1 97.38 68 PHE A O 1
ATOM 574 N N . GLN A 1 69 ? -12.898 13.812 -2.568 1 96.06 69 GLN A N 1
ATOM 575 C CA . GLN A 1 69 ? -13.539 14.469 -3.707 1 96.06 69 GLN A CA 1
ATOM 576 C C . GLN A 1 69 ? -13.461 13.602 -4.957 1 96.06 69 GLN A C 1
ATOM 578 O O . GLN A 1 69 ? -12.5 13.688 -5.723 1 96.06 69 GLN A O 1
ATOM 583 N N . LYS A 1 70 ? -14.438 12.852 -5.172 1 91.31 70 LYS A N 1
ATOM 584 C CA . LYS A 1 70 ? -14.477 11.867 -6.25 1 91.31 70 LYS A CA 1
ATOM 585 C C . LYS A 1 70 ? -14.336 12.539 -7.613 1 91.31 70 LYS A C 1
ATOM 587 O O . LYS A 1 70 ? -13.602 12.062 -8.477 1 91.31 70 LYS A O 1
ATOM 592 N N . ALA A 1 71 ? -15.03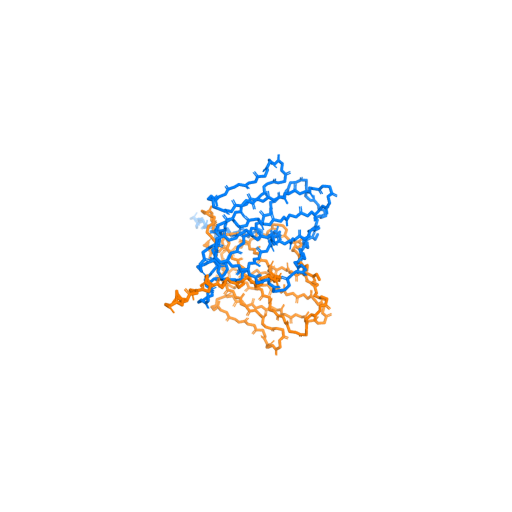9 13.648 -7.805 1 90.81 71 ALA A N 1
ATOM 593 C CA . ALA A 1 71 ? -15.031 14.352 -9.086 1 90.81 71 ALA A CA 1
ATOM 594 C C . ALA A 1 71 ? -13.625 14.828 -9.445 1 90.81 71 ALA A C 1
ATOM 596 O O . ALA A 1 71 ? -13.242 14.82 -10.617 1 90.81 71 ALA A O 1
ATOM 597 N N . ASP A 1 72 ? -12.883 15.172 -8.422 1 93.69 72 ASP A N 1
ATOM 598 C CA . ASP A 1 72 ? -11.539 15.695 -8.633 1 93.69 72 ASP A CA 1
ATOM 599 C C . ASP A 1 72 ? -10.492 14.586 -8.562 1 93.69 72 ASP A C 1
ATOM 601 O O . ASP A 1 72 ? -9.297 14.844 -8.711 1 93.69 72 ASP A O 1
ATOM 605 N N . LYS A 1 73 ? -10.922 13.359 -8.266 1 91.88 73 LYS A N 1
ATOM 606 C CA . LYS A 1 73 ? -10.031 12.219 -8.102 1 91.88 73 LYS A CA 1
ATOM 607 C C . LYS A 1 73 ? -8.961 12.508 -7.055 1 91.88 73 LYS A C 1
ATOM 609 O O . LYS A 1 73 ? -7.773 12.273 -7.293 1 91.88 73 LYS A O 1
ATOM 614 N N . SER A 1 74 ? -9.492 13.039 -5.992 1 95.38 74 SER A N 1
ATOM 615 C CA . SER A 1 74 ? -8.562 13.398 -4.934 1 95.38 74 SER A CA 1
ATOM 616 C C . SER A 1 74 ? -9.078 12.961 -3.564 1 95.38 74 SER A C 1
ATOM 618 O O . SER A 1 74 ? -10.289 12.922 -3.336 1 95.38 74 SER A O 1
ATOM 620 N N . ILE A 1 75 ? -8.148 12.578 -2.723 1 96.31 75 ILE A N 1
ATOM 621 C CA . ILE A 1 75 ? -8.43 12.289 -1.322 1 96.31 75 ILE A CA 1
ATOM 622 C C . ILE A 1 75 ? -7.34 12.891 -0.438 1 96.31 75 ILE A C 1
ATOM 624 O O . ILE A 1 75 ? -6.148 12.719 -0.71 1 96.31 75 ILE A O 1
ATOM 628 N N . SER A 1 76 ? -7.773 13.633 0.566 1 98.06 76 SER A N 1
ATOM 629 C CA . SER A 1 76 ? -6.828 14.203 1.523 1 98.06 76 SER A CA 1
ATOM 630 C C . SER A 1 76 ? -7.043 13.625 2.918 1 98.06 76 SER A C 1
ATOM 632 O O . SER A 1 76 ? -8.18 13.406 3.342 1 98.06 76 SER A O 1
ATOM 634 N N . LEU A 1 77 ? -5.953 13.43 3.58 1 98.44 77 LEU A N 1
ATOM 635 C CA . LEU A 1 77 ? -5.996 13.07 4.996 1 98.44 77 LEU A CA 1
ATOM 636 C C . LEU A 1 77 ? -5.801 14.305 5.871 1 98.44 77 LEU A C 1
ATOM 638 O O . LEU A 1 77 ? -4.812 15.031 5.719 1 98.44 77 LEU A O 1
ATOM 642 N N . ILE A 1 78 ? -6.766 14.555 6.746 1 98.69 78 ILE A N 1
ATOM 643 C CA . ILE A 1 78 ? -6.641 15.617 7.73 1 98.69 78 ILE A CA 1
ATOM 644 C C . ILE A 1 78 ? -6.293 15.023 9.094 1 98.69 78 ILE A C 1
ATOM 646 O O . ILE A 1 78 ? -7.008 14.164 9.602 1 98.69 78 ILE A O 1
ATOM 650 N N . ILE A 1 79 ? -5.188 15.477 9.695 1 98.62 79 ILE A N 1
ATOM 651 C CA . ILE A 1 79 ? -4.789 15.102 11.047 1 98.62 79 ILE A CA 1
ATOM 652 C C . ILE A 1 79 ? -4.949 16.297 11.984 1 98.62 79 ILE A C 1
ATOM 654 O O . ILE A 1 79 ? -4.242 17.297 11.852 1 98.62 79 ILE A O 1
ATOM 658 N N . SER A 1 80 ? -5.871 16.094 12.859 1 98.44 80 SER A N 1
ATOM 659 C CA . SER A 1 80 ? -6.152 17.203 13.766 1 98.44 80 SER A CA 1
ATOM 660 C C . SER A 1 80 ? -5.359 17.078 15.062 1 98.44 80 SER A C 1
ATOM 662 O O . SER A 1 80 ? -4.906 15.992 15.414 1 98.44 80 SER A O 1
ATOM 664 N N . SER A 1 81 ? -5.164 18.188 15.789 1 97.88 81 SER A N 1
ATOM 665 C CA . SER A 1 81 ? -4.504 18.234 17.094 1 97.88 81 SER A CA 1
ATOM 666 C C . SER A 1 81 ? -3.242 17.375 17.094 1 97.88 81 SER A C 1
ATOM 668 O O . SER A 1 81 ? -3.111 16.469 17.922 1 97.88 81 SER A O 1
ATOM 670 N N . LEU A 1 82 ? -2.32 17.781 16.328 1 98 82 LEU A N 1
ATOM 671 C CA . LEU A 1 82 ? -1.105 17.016 16.094 1 98 82 LEU A CA 1
ATOM 672 C C . LEU A 1 82 ? -0.366 16.734 17.391 1 98 82 LEU A C 1
ATOM 674 O O . LEU A 1 82 ? -0.258 17.609 18.25 1 98 82 LEU A O 1
ATOM 678 N N . GLN A 1 83 ? 0.046 15.492 17.531 1 97.19 83 GLN A N 1
ATOM 679 C CA . GLN A 1 83 ? 0.977 15.055 18.562 1 97.19 83 GLN A CA 1
ATOM 680 C C . GLN A 1 83 ? 2.344 14.719 17.969 1 97.19 83 GLN A C 1
ATOM 682 O O . GLN A 1 83 ? 2.461 14.477 16.766 1 97.19 83 GLN A O 1
ATOM 687 N N . LEU A 1 84 ? 3.348 14.703 18.828 1 96.19 84 LEU A N 1
ATOM 688 C CA . LEU A 1 84 ? 4.684 14.359 18.359 1 96.19 84 LEU A CA 1
ATOM 689 C C . LEU A 1 84 ? 4.688 12.984 17.688 1 96.19 84 LEU A C 1
ATOM 691 O O . LEU A 1 84 ? 5.418 12.773 16.719 1 96.19 84 LEU A O 1
ATOM 695 N N . GLU A 1 85 ? 3.885 12.102 18.141 1 95.12 85 GLU A N 1
ATOM 696 C CA . GLU A 1 85 ? 3.818 10.734 17.641 1 95.12 85 GLU A CA 1
ATOM 697 C C . GLU A 1 85 ? 3.248 10.695 16.234 1 95.12 85 GLU A C 1
ATOM 699 O O . GLU A 1 85 ? 3.32 9.664 15.547 1 95.12 85 GLU A O 1
ATOM 704 N N . ASP A 1 86 ? 2.754 11.773 15.805 1 97.31 86 ASP A N 1
ATOM 705 C CA . ASP A 1 86 ? 2.203 11.828 14.453 1 97.31 86 ASP A CA 1
ATOM 706 C C . ASP A 1 86 ? 3.311 12.008 13.414 1 97.31 86 ASP A C 1
ATOM 708 O O . ASP A 1 86 ? 3.078 11.836 12.219 1 97.31 86 ASP A O 1
ATOM 712 N N . SER A 1 87 ? 4.535 12.383 13.836 1 96.44 87 SER A N 1
ATOM 713 C CA . SER A 1 87 ? 5.66 12.422 12.906 1 96.44 87 SER A CA 1
ATOM 714 C C . SER A 1 87 ? 5.922 11.047 12.305 1 96.44 87 SER A C 1
ATOM 716 O O . SER A 1 87 ? 6.227 10.094 13.023 1 96.44 87 SER A O 1
ATOM 718 N N . ALA A 1 88 ? 5.758 10.977 11.008 1 95.75 88 ALA A N 1
ATOM 719 C CA . ALA A 1 88 ? 5.875 9.688 10.328 1 95.75 88 ALA A CA 1
ATOM 720 C C . ALA A 1 88 ? 5.766 9.852 8.812 1 95.75 88 ALA A C 1
ATOM 722 O O . ALA A 1 88 ? 5.652 10.969 8.312 1 95.75 88 ALA A O 1
ATOM 723 N N . LYS A 1 89 ? 5.891 8.727 8.148 1 91.25 89 LYS A N 1
ATOM 724 C CA . LYS A 1 89 ? 5.578 8.656 6.723 1 91.25 89 LYS A CA 1
ATOM 725 C C . LYS A 1 89 ? 4.137 8.211 6.496 1 91.25 89 LYS A C 1
ATOM 727 O O . LYS A 1 89 ? 3.65 7.297 7.164 1 91.25 89 LYS A O 1
ATOM 732 N N . TYR A 1 90 ? 3.516 8.891 5.602 1 93.56 90 TYR A N 1
ATOM 733 C CA . TYR A 1 90 ? 2.127 8.57 5.305 1 93.56 90 TYR A CA 1
ATOM 734 C C . TYR A 1 90 ? 1.958 8.18 3.84 1 93.56 90 TYR A C 1
ATOM 736 O O . TYR A 1 90 ? 2.516 8.828 2.953 1 93.56 90 TYR A O 1
ATOM 744 N N . PHE A 1 91 ? 1.126 7.137 3.607 1 88.5 91 PHE A N 1
ATOM 745 C CA . PHE A 1 91 ? 0.939 6.566 2.279 1 88.5 91 PHE A CA 1
ATOM 746 C C . PHE A 1 91 ? -0.539 6.523 1.913 1 88.5 91 PHE A C 1
ATOM 748 O O . PHE A 1 91 ? -1.363 6.039 2.691 1 88.5 91 PHE A O 1
ATOM 755 N N . CYS A 1 92 ? -0.762 7.133 0.81 1 91.19 92 CYS A N 1
ATOM 756 C CA . CYS A 1 92 ? -2.057 6.918 0.174 1 91.19 92 CYS A CA 1
ATOM 757 C C . CYS A 1 92 ? -2.008 5.727 -0.772 1 91.19 92 CYS A C 1
ATOM 759 O O . CYS A 1 92 ? -1.038 5.551 -1.512 1 91.19 92 CYS A O 1
ATOM 761 N N . ALA A 1 93 ? -3.062 4.879 -0.632 1 84.62 93 ALA A N 1
ATOM 762 C CA . ALA A 1 93 ? -2.986 3.678 -1.463 1 84.62 93 ALA A CA 1
ATOM 763 C C . ALA A 1 93 ? -4.336 3.371 -2.105 1 84.62 93 ALA A C 1
ATOM 765 O O . ALA A 1 93 ? -5.383 3.555 -1.48 1 84.62 93 ALA A O 1
ATOM 766 N N . LEU A 1 94 ? -4.285 3.045 -3.316 1 81.75 94 LEU A N 1
ATOM 767 C CA . LEU A 1 94 ? -5.328 2.4 -4.105 1 81.75 94 LEU A CA 1
ATOM 768 C C . LEU A 1 94 ? -4.871 1.031 -4.598 1 81.75 94 LEU A C 1
ATOM 770 O O . LEU A 1 94 ? -3.834 0.919 -5.258 1 81.75 94 LEU A O 1
ATOM 774 N N . TRP A 1 95 ? -5.516 0.002 -4.078 1 71.81 95 TRP A N 1
ATOM 775 C CA . TRP A 1 95 ? -4.902 -1.309 -4.281 1 71.81 95 TRP A CA 1
ATOM 776 C C . TRP A 1 95 ? -5.523 -2.021 -5.477 1 71.81 95 TRP A C 1
ATOM 778 O O . TRP A 1 95 ? -6.734 -1.938 -5.695 1 71.81 95 TRP A O 1
ATOM 788 N N . GLU A 1 96 ? -4.625 -2.41 -6.293 1 73.88 96 GLU A N 1
ATOM 789 C CA . GLU A 1 96 ? -4.922 -3.541 -7.168 1 73.88 96 GLU A CA 1
ATOM 790 C C . GLU A 1 96 ? -4.516 -4.863 -6.52 1 73.88 96 GLU A C 1
ATOM 792 O O . GLU A 1 96 ? -3.627 -4.891 -5.664 1 73.88 96 GLU A O 1
ATOM 797 N N . LEU A 1 97 ? -5.297 -5.793 -6.754 1 80.94 97 LEU A N 1
ATOM 798 C CA . LEU A 1 97 ? -4.891 -7.043 -6.121 1 80.94 97 LEU A CA 1
ATOM 799 C C . LEU A 1 97 ? -5.059 -8.219 -7.086 1 80.94 97 LEU A C 1
ATOM 801 O O . LEU A 1 97 ? -5.773 -8.109 -8.086 1 80.94 97 LEU A O 1
ATOM 805 N N . THR A 1 98 ? -4.297 -9.195 -6.965 1 90.81 98 THR A N 1
ATOM 806 C CA . THR A 1 98 ? -4.496 -10.523 -7.531 1 90.81 98 THR A CA 1
ATOM 807 C C . THR A 1 98 ? -4.922 -11.508 -6.449 1 90.81 98 THR A C 1
ATOM 809 O O . THR A 1 98 ? -4.285 -11.602 -5.398 1 90.81 98 THR A O 1
ATOM 812 N N . VAL A 1 99 ? -6.074 -12.141 -6.688 1 92.12 99 VAL A N 1
ATOM 813 C CA . VAL A 1 99 ? -6.52 -13.195 -5.789 1 92.12 99 VAL A CA 1
ATOM 814 C C . VAL A 1 99 ? -5.898 -14.531 -6.207 1 92.12 99 VAL A C 1
ATOM 816 O O . VAL A 1 99 ? -6.062 -14.961 -7.352 1 92.12 99 VAL A O 1
ATOM 819 N N . LEU A 1 100 ? -5.117 -15.078 -5.27 1 96.19 100 LEU A N 1
ATOM 820 C CA . LEU A 1 100 ? -4.59 -16.422 -5.496 1 96.19 100 LEU A CA 1
ATOM 821 C C . LEU A 1 100 ? -5.402 -17.453 -4.734 1 96.19 100 LEU A C 1
ATOM 823 O O . LEU A 1 100 ? -5.504 -17.391 -3.506 1 96.19 100 LEU A O 1
ATOM 827 N N . GLU A 1 101 ? -5.988 -18.359 -5.469 1 96.56 101 GLU A N 1
ATOM 828 C CA . GLU A 1 101 ? -6.68 -19.516 -4.898 1 96.56 101 GLU A CA 1
ATOM 829 C C . GLU A 1 101 ? -5.863 -20.797 -5.07 1 96.56 101 GLU A C 1
ATOM 831 O O . GLU A 1 101 ? -5.574 -21.203 -6.195 1 96.56 101 GLU A O 1
ATOM 836 N N . VAL A 1 102 ? -5.484 -21.375 -3.969 1 95.25 102 VAL A N 1
ATOM 837 C CA . VAL A 1 102 ? -4.738 -22.625 -4.016 1 95.25 102 VAL A CA 1
ATOM 838 C C . VAL A 1 102 ? -5.672 -23.797 -3.689 1 95.25 102 VAL A C 1
ATOM 840 O O . VAL A 1 102 ? -6.344 -23.781 -2.656 1 95.25 102 VAL A O 1
ATOM 843 N N . ILE A 1 103 ? -5.695 -24.781 -4.512 1 92.44 103 ILE A N 1
ATOM 844 C CA . ILE A 1 103 ? -6.605 -25.906 -4.328 1 92.44 103 ILE A CA 1
ATOM 845 C C . ILE A 1 103 ? -5.809 -27.172 -3.982 1 92.44 103 ILE A C 1
ATOM 847 O O . ILE A 1 103 ? -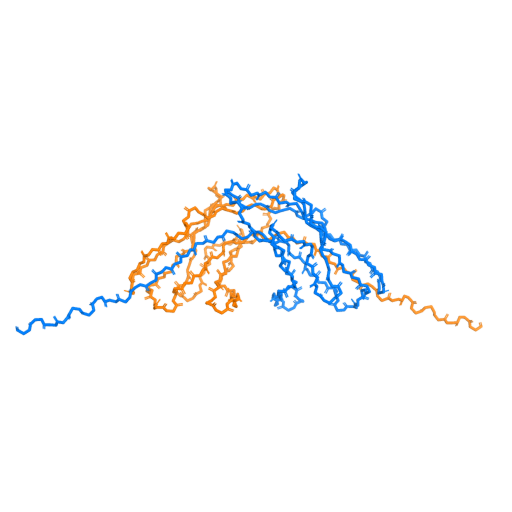4.715 -27.391 -4.512 1 92.44 103 ILE A O 1
ATOM 851 N N . GLY A 1 104 ? -6.184 -27.859 -2.943 1 86 104 GLY A N 1
ATOM 852 C CA . GLY A 1 104 ? -5.555 -29.109 -2.518 1 86 104 GLY A CA 1
ATOM 853 C C . GLY A 1 104 ? -5.449 -30.141 -3.627 1 86 104 GLY A C 1
ATOM 854 O O . GLY A 1 104 ? -6.094 -30 -4.668 1 86 104 GLY A O 1
ATOM 855 N N . LYS A 1 105 ? -4.418 -31.031 -3.508 1 76.44 105 LYS A N 1
ATOM 856 C CA . LYS A 1 105 ? -4.285 -32.156 -4.434 1 76.44 105 LYS A CA 1
ATOM 857 C C . LYS A 1 105 ? -5.523 -33.031 -4.395 1 76.44 105 LYS A C 1
ATOM 859 O O . LYS A 1 105 ? -6.148 -33.188 -3.344 1 76.44 105 LYS A O 1
ATOM 864 N N . ALA A 1 106 ? -6.27 -33.156 -5.473 1 66.06 106 ALA A N 1
ATOM 865 C CA . ALA A 1 106 ? -7.355 -34.125 -5.508 1 66.06 106 ALA A CA 1
ATOM 866 C C . ALA A 1 106 ? -6.902 -35.469 -4.926 1 66.06 106 ALA A C 1
ATOM 868 O O . ALA A 1 106 ? -5.852 -36 -5.301 1 66.06 106 ALA A O 1
ATOM 869 N N . VAL A 1 107 ? -7.121 -35.719 -3.625 1 59.22 107 VAL A N 1
ATOM 870 C CA . VAL A 1 107 ? -6.879 -37.062 -3.125 1 59.22 107 VAL A CA 1
ATOM 871 C C . VAL A 1 107 ? -7.543 -38.062 -4.051 1 59.22 107 VAL A C 1
ATOM 873 O O . VAL A 1 107 ? -8.758 -38.062 -4.23 1 59.22 107 VAL A O 1
ATOM 876 N N . GLN A 1 108 ? -7.062 -38.375 -5.082 1 57.34 108 GLN A N 1
ATOM 877 C CA . GLN A 1 108 ? -7.609 -39.5 -5.82 1 57.34 108 GLN A CA 1
ATOM 878 C C . GLN A 1 108 ? -7.742 -40.719 -4.926 1 57.34 108 GLN A C 1
ATOM 880 O O . GLN A 1 108 ? -6.801 -41.094 -4.227 1 57.34 108 GLN A O 1
ATOM 885 N N . LYS A 1 109 ? -8.93 -41.062 -4.383 1 56.09 109 LYS A N 1
ATOM 886 C CA . LYS A 1 109 ? -9.18 -42.344 -3.744 1 56.09 109 LYS A CA 1
ATOM 887 C C . LYS A 1 109 ? -8.523 -43.469 -4.527 1 56.09 109 LYS A C 1
ATOM 889 O O . LYS A 1 109 ? -8.711 -43.594 -5.738 1 56.09 109 LYS A O 1
ATOM 894 N N . PRO A 1 110 ? -7.602 -44.125 -4.074 1 57.53 110 PRO A N 1
ATOM 895 C CA . PRO A 1 110 ? -7.152 -45.344 -4.734 1 57.53 110 PRO A CA 1
ATOM 896 C C . PRO A 1 110 ? -8.305 -46.25 -5.141 1 57.53 110 PRO A C 1
ATOM 898 O O . PRO A 1 110 ? -9.227 -46.469 -4.352 1 57.53 110 PRO A O 1
ATOM 901 N N . ARG A 1 111 ? -8.828 -46.219 -6.332 1 55.69 111 ARG A N 1
ATOM 902 C CA . ARG A 1 111 ? -9.742 -47.281 -6.73 1 55.69 111 ARG A CA 1
ATOM 903 C C . ARG A 1 111 ? -9.172 -48.656 -6.363 1 55.69 111 ARG A C 1
ATOM 905 O O . ARG A 1 111 ? -8.039 -48.969 -6.734 1 55.69 111 ARG A O 1
ATOM 912 N N . ALA A 1 112 ? -9.742 -49.25 -5.293 1 51.47 112 ALA A N 1
ATOM 913 C CA . ALA A 1 112 ? -9.547 -50.688 -5.129 1 51.47 112 ALA A CA 1
ATOM 914 C C . ALA A 1 112 ? -10.125 -51.469 -6.309 1 51.47 112 ALA A C 1
ATOM 916 O O . ALA A 1 112 ? -11.188 -51.125 -6.824 1 51.47 112 ALA A O 1
ATOM 917 N N . ALA B 1 1 ? 4.301 10.688 -10.156 1 62.16 1 ALA B N 1
ATOM 918 C CA . ALA B 1 1 ? 3.197 9.766 -9.898 1 62.16 1 ALA B CA 1
ATOM 919 C C . ALA B 1 1 ? 3.684 8.312 -9.883 1 62.16 1 ALA B C 1
ATOM 921 O O . ALA B 1 1 ? 4.66 7.977 -10.555 1 62.16 1 ALA B O 1
ATOM 922 N N . GLN B 1 2 ? 3.152 7.473 -8.859 1 72.88 2 GLN B N 1
ATOM 923 C CA . GLN B 1 2 ? 3.473 6.051 -8.797 1 72.88 2 GLN B CA 1
ATOM 924 C C . GLN B 1 2 ? 2.248 5.199 -9.109 1 72.88 2 GLN B C 1
ATOM 926 O O . GLN B 1 2 ? 1.168 5.43 -8.562 1 72.88 2 GLN B O 1
ATOM 931 N N . LYS B 1 3 ? 2.396 4.438 -10.242 1 77.81 3 LYS B N 1
ATOM 932 C CA . LYS B 1 3 ? 1.288 3.598 -10.688 1 77.81 3 LYS B CA 1
ATOM 933 C C . LYS B 1 3 ? 1.685 2.125 -10.703 1 77.81 3 LYS B C 1
ATOM 935 O O . LYS B 1 3 ? 2.795 1.779 -11.109 1 77.81 3 LYS B O 1
ATOM 940 N N . VAL B 1 4 ? 0.737 1.335 -10.203 1 84.25 4 VAL B N 1
ATOM 941 C CA . VAL B 1 4 ? 0.907 -0.107 -10.344 1 84.25 4 VAL B CA 1
ATOM 942 C C . VAL B 1 4 ? -0.356 -0.72 -10.945 1 84.25 4 VAL B C 1
ATOM 944 O O . VAL B 1 4 ? -1.465 -0.241 -10.703 1 84.25 4 VAL B O 1
ATOM 947 N N . THR B 1 5 ? -0.108 -1.737 -11.812 1 85.88 5 THR B N 1
ATOM 948 C CA . THR B 1 5 ? -1.213 -2.479 -12.414 1 85.88 5 THR B CA 1
ATOM 949 C C . THR B 1 5 ? -0.989 -3.982 -12.289 1 85.88 5 THR B C 1
ATOM 951 O O . THR B 1 5 ? 0.067 -4.492 -12.664 1 85.88 5 THR B O 1
ATOM 954 N N . GLN B 1 6 ? -1.942 -4.578 -11.633 1 89.31 6 GLN B N 1
ATOM 955 C CA . GLN B 1 6 ? -2.002 -6.039 -11.633 1 89.31 6 GLN B CA 1
ATOM 956 C C . GLN B 1 6 ? -3.119 -6.543 -12.539 1 89.31 6 GLN B C 1
ATOM 958 O O . GLN B 1 6 ? -4.301 -6.332 -12.258 1 89.31 6 GLN B O 1
ATOM 963 N N . ASP B 1 7 ? -2.721 -7.277 -13.578 1 85.5 7 ASP B N 1
ATOM 964 C CA . ASP B 1 7 ? -3.684 -7.574 -14.633 1 85.5 7 ASP B CA 1
ATOM 965 C C . ASP B 1 7 ? -4.254 -8.977 -14.477 1 85.5 7 ASP B C 1
ATOM 967 O O . ASP B 1 7 ? -4.879 -9.508 -15.398 1 85.5 7 ASP B O 1
ATOM 971 N N . GLN B 1 8 ? -3.986 -9.648 -13.414 1 90.56 8 GLN B N 1
ATOM 972 C CA . GLN B 1 8 ? -4.527 -10.961 -13.086 1 90.56 8 GLN B CA 1
ATOM 973 C C . GLN B 1 8 ? -5.422 -10.898 -11.852 1 90.56 8 GLN B C 1
ATOM 975 O O . GLN B 1 8 ? -4.965 -11.148 -10.734 1 90.56 8 GLN B O 1
ATOM 980 N N . PRO B 1 9 ? -6.727 -10.594 -12.078 1 86.44 9 PRO B N 1
ATOM 981 C CA . PRO B 1 9 ? -7.586 -10.406 -10.906 1 86.44 9 PRO B CA 1
ATOM 982 C C . PRO B 1 9 ? -7.695 -11.672 -10.047 1 86.44 9 PRO B C 1
ATOM 984 O O . PRO B 1 9 ? -7.73 -11.586 -8.82 1 86.44 9 PRO B O 1
ATOM 987 N N . VAL B 1 10 ? -7.738 -12.844 -10.734 1 93.44 10 VAL B N 1
ATOM 988 C CA . VAL B 1 10 ? -7.805 -14.109 -10.008 1 93.44 10 VAL B CA 1
ATOM 989 C C . VAL B 1 10 ? -6.957 -15.156 -10.719 1 93.44 10 VAL B C 1
ATOM 991 O O . VAL B 1 10 ? -6.984 -15.258 -11.953 1 93.44 10 VAL B O 1
ATOM 994 N N . ILE B 1 11 ? -6.176 -15.898 -9.945 1 96 11 ILE B N 1
ATOM 995 C CA . ILE B 1 11 ? -5.398 -17.031 -10.414 1 96 11 ILE B CA 1
ATOM 996 C C . ILE B 1 11 ? -5.664 -18.25 -9.523 1 96 11 ILE B C 1
ATOM 998 O O . ILE B 1 11 ? -5.719 -18.125 -8.297 1 96 11 ILE B O 1
ATOM 1002 N N . SER B 1 12 ? -5.871 -19.344 -10.148 1 96.31 12 SER B N 1
ATOM 1003 C CA . SER B 1 12 ? -6.023 -20.594 -9.414 1 96.31 12 SER B CA 1
ATOM 1004 C C . SER B 1 12 ? -4.891 -21.562 -9.742 1 96.31 12 SER B C 1
ATOM 1006 O O . SER B 1 12 ? -4.488 -21.688 -10.898 1 96.31 12 SER B O 1
ATOM 1008 N N . SER B 1 13 ? -4.371 -22.188 -8.688 1 96.5 13 SER B N 1
ATOM 1009 C CA . SER B 1 13 ? -3.303 -23.172 -8.867 1 96.5 13 SER B CA 1
ATOM 1010 C C . SER B 1 13 ? -3.391 -24.281 -7.82 1 96.5 13 SER B C 1
ATOM 1012 O O . SER B 1 13 ? -4.223 -24.219 -6.91 1 96.5 13 SER B O 1
ATOM 1014 N N . GLN B 1 14 ? -2.51 -25.328 -7.945 1 96.5 14 GLN B N 1
ATOM 1015 C CA . GLN B 1 14 ? -2.564 -26.469 -7.051 1 96.5 14 GLN B CA 1
ATOM 1016 C C . GLN B 1 14 ? -1.393 -26.469 -6.074 1 96.5 14 GLN B C 1
ATOM 1018 O O . GLN B 1 14 ? -0.317 -25.953 -6.391 1 96.5 14 GLN B O 1
ATOM 1023 N N . VAL B 1 15 ? -1.696 -27.141 -4.898 1 97.19 15 VAL B N 1
ATOM 1024 C CA . VAL B 1 15 ? -0.633 -27.328 -3.918 1 97.19 15 VAL B CA 1
ATOM 1025 C C . VAL B 1 15 ? 0.585 -27.953 -4.59 1 97.19 15 VAL B C 1
ATOM 1027 O O . VAL B 1 15 ? 0.449 -28.875 -5.402 1 97.19 15 VAL B O 1
ATOM 1030 N N . GLY B 1 16 ? 1.731 -27.391 -4.297 1 97.19 16 GLY B N 1
ATOM 1031 C CA . GLY B 1 16 ? 2.975 -27.938 -4.812 1 97.19 16 GLY B CA 1
ATOM 1032 C C . GLY B 1 16 ? 3.453 -27.25 -6.078 1 97.19 16 GLY B C 1
ATOM 1033 O O . GLY B 1 16 ? 4.633 -27.344 -6.434 1 97.19 16 GLY B O 1
ATOM 1034 N N . GLN B 1 17 ? 2.564 -26.625 -6.773 1 97.5 17 GLN B N 1
ATOM 1035 C CA . GLN B 1 17 ? 2.924 -25.922 -8.008 1 97.5 17 GLN B CA 1
ATOM 1036 C C . GLN B 1 17 ? 3.5 -24.547 -7.711 1 97.5 17 GLN B C 1
ATOM 1038 O O . GLN B 1 17 ? 3.529 -24.109 -6.559 1 97.5 17 GLN B O 1
ATOM 1043 N N . SER B 1 18 ? 4.023 -23.906 -8.773 1 98.19 18 SER B N 1
ATOM 1044 C CA . SER B 1 18 ? 4.469 -22.531 -8.703 1 98.19 18 SER B CA 1
ATOM 1045 C C . SER B 1 18 ? 3.521 -21.594 -9.461 1 98.19 18 SER B C 1
ATOM 1047 O O . SER B 1 18 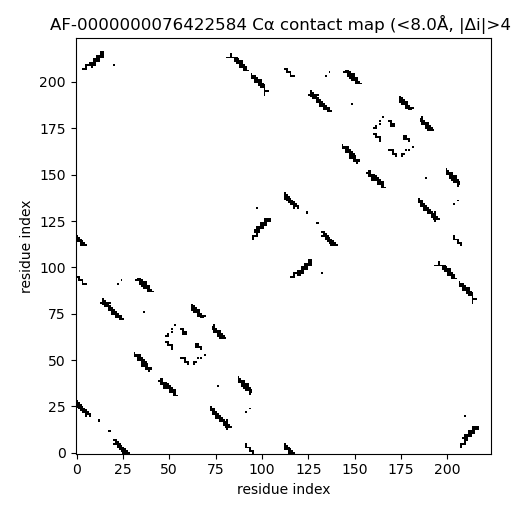? 2.916 -22 -10.453 1 98.19 18 SER B O 1
ATOM 1049 N N . VAL B 1 19 ? 3.412 -20.406 -8.953 1 98.25 19 VAL B N 1
ATOM 1050 C CA . VAL B 1 19 ? 2.582 -19.422 -9.648 1 98.25 19 VAL B CA 1
ATOM 1051 C C . VAL B 1 19 ? 3.342 -18.109 -9.797 1 98.25 19 VAL B C 1
ATOM 1053 O O . VAL B 1 19 ? 4.242 -17.812 -9 1 98.25 19 VAL B O 1
ATOM 1056 N N . THR B 1 20 ? 3 -17.359 -10.836 1 98.25 20 THR B N 1
ATOM 1057 C CA . THR B 1 20 ? 3.57 -16.031 -11.094 1 98.25 20 THR B CA 1
ATOM 1058 C C . THR B 1 20 ? 2.48 -14.969 -11.102 1 98.25 20 THR B C 1
ATOM 1060 O O . THR B 1 20 ? 1.507 -15.078 -11.852 1 98.25 20 THR B O 1
ATOM 1063 N N . LEU B 1 21 ? 2.664 -14 -10.25 1 97.75 21 LEU B N 1
ATOM 1064 C CA . LEU B 1 21 ? 1.771 -12.844 -10.219 1 97.75 21 LEU B CA 1
ATOM 1065 C C . LEU B 1 21 ? 2.434 -11.625 -10.844 1 97.75 21 LEU B C 1
ATOM 1067 O O . LEU B 1 21 ? 3.473 -11.164 -10.367 1 97.75 21 LEU B O 1
ATOM 1071 N N . ASN B 1 22 ? 1.764 -11.039 -11.797 1 96.69 22 ASN B N 1
ATOM 1072 C CA . ASN B 1 22 ? 2.393 -9.977 -12.578 1 96.69 22 ASN B CA 1
ATOM 1073 C C . ASN B 1 22 ? 1.943 -8.594 -12.102 1 96.69 22 ASN B C 1
ATOM 1075 O O . ASN B 1 22 ? 0.772 -8.398 -11.773 1 96.69 22 ASN B O 1
ATOM 1079 N N . CYS B 1 23 ? 2.855 -7.641 -12.18 1 94 23 CYS B N 1
ATOM 1080 C CA . CYS B 1 23 ? 2.625 -6.238 -11.844 1 94 23 CYS B CA 1
ATOM 1081 C C . CYS B 1 23 ? 3.436 -5.32 -12.758 1 94 23 CYS B C 1
ATOM 1083 O O . CYS B 1 23 ? 4.641 -5.52 -12.93 1 94 23 CYS B O 1
ATOM 1085 N N . TRP B 1 24 ? 2.758 -4.387 -13.352 1 92.25 24 TRP B N 1
ATOM 1086 C CA . TRP B 1 24 ? 3.416 -3.314 -14.094 1 92.25 24 TRP B CA 1
ATOM 1087 C C . TRP B 1 24 ? 3.395 -2.014 -13.297 1 92.25 24 TRP B C 1
ATOM 1089 O O . TRP B 1 24 ? 2.436 -1.741 -12.562 1 92.25 24 TRP B O 1
ATOM 1099 N N . TYR B 1 25 ? 4.473 -1.271 -13.461 1 88.81 25 TYR B N 1
ATOM 1100 C CA . TYR B 1 25 ? 4.535 -0.056 -12.656 1 88.81 25 TYR B CA 1
ATOM 1101 C C . TYR B 1 25 ? 5.035 1.122 -13.484 1 88.81 25 TYR B C 1
ATOM 1103 O O . TYR B 1 25 ? 5.566 0.938 -14.578 1 88.81 25 TYR B O 1
ATOM 1111 N N . GLU B 1 26 ? 4.746 2.334 -12.977 1 84.62 26 GLU B N 1
ATOM 1112 C CA . GLU B 1 26 ? 5.25 3.596 -13.508 1 84.62 26 GLU B CA 1
ATOM 1113 C C . GLU B 1 26 ? 5.773 4.496 -12.391 1 84.62 26 GLU B C 1
ATOM 1115 O O . GLU B 1 26 ? 5.172 4.582 -11.32 1 84.62 26 GLU B O 1
ATOM 1120 N N . THR B 1 27 ? 7.094 5.016 -12.68 1 79.44 27 THR B N 1
ATOM 1121 C CA . THR B 1 27 ? 7.672 5.957 -11.727 1 79.44 27 THR B CA 1
ATOM 1122 C C . THR B 1 27 ? 8.117 7.234 -12.43 1 79.44 27 THR B C 1
ATOM 1124 O O . THR B 1 27 ? 8.523 7.199 -13.594 1 79.44 27 THR B O 1
ATOM 1127 N N . SER B 1 28 ? 7.82 8.453 -12.109 1 69.25 28 SER B N 1
ATOM 1128 C CA . SER B 1 28 ? 8.203 9.664 -12.82 1 69.25 28 SER B CA 1
ATOM 1129 C C . SER B 1 28 ? 9.5 10.25 -12.266 1 69.25 28 SER B C 1
ATOM 1131 O O . SER B 1 28 ? 10.258 10.891 -12.992 1 69.25 28 SER B O 1
ATOM 1133 N N . TYR B 1 29 ? 9.82 10.086 -11.086 1 63.22 29 TYR B N 1
ATOM 1134 C CA . TYR B 1 29 ? 10.758 11.102 -10.617 1 63.22 29 TYR B CA 1
ATOM 1135 C C . TYR B 1 29 ? 11.922 10.477 -9.867 1 63.22 29 TYR B C 1
ATOM 1137 O O . TYR B 1 29 ? 12.945 11.117 -9.641 1 63.22 29 TYR B O 1
ATOM 1145 N N . TRP B 1 30 ? 11.773 9.344 -9.57 1 64.31 30 TRP B N 1
ATOM 1146 C CA . TRP B 1 30 ? 12.805 8.914 -8.625 1 64.31 30 TRP B CA 1
ATOM 1147 C C . TRP B 1 30 ? 13.812 8 -9.305 1 64.31 30 TRP B C 1
ATOM 1149 O O . TRP B 1 30 ? 13.438 7.105 -10.062 1 64.31 30 TRP B O 1
ATOM 1159 N N . SER B 1 31 ? 15.031 8.43 -9.133 1 76.19 31 SER B N 1
ATOM 1160 C CA . SER B 1 31 ? 16.109 7.574 -9.617 1 76.19 31 SER B CA 1
ATOM 1161 C C . SER B 1 31 ? 16.125 6.242 -8.875 1 76.19 31 S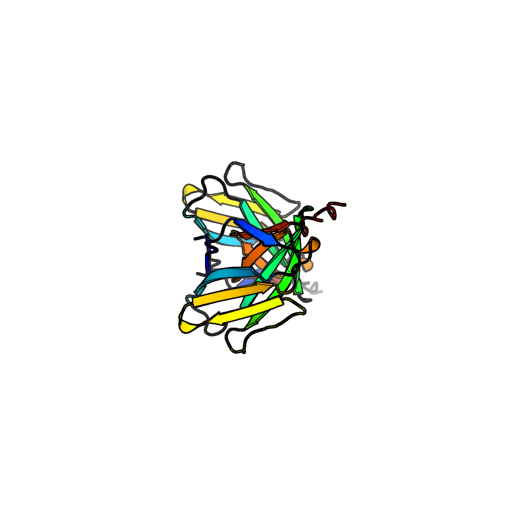ER B C 1
ATOM 1163 O O . SER B 1 31 ? 16.531 5.223 -9.43 1 76.19 31 SER B O 1
ATOM 1165 N N . TYR B 1 32 ? 15.734 6.352 -7.668 1 82.69 32 TYR B N 1
ATOM 1166 C CA . TYR B 1 32 ? 15.68 5.152 -6.84 1 82.69 32 TYR B CA 1
ATOM 1167 C C . TYR B 1 32 ? 14.273 4.945 -6.277 1 82.69 32 TYR B C 1
ATOM 1169 O O . TYR B 1 32 ? 13.602 5.91 -5.902 1 82.69 32 TYR B O 1
ATOM 1177 N N . TYR B 1 33 ? 13.891 3.707 -6.414 1 83.31 33 TYR B N 1
ATOM 1178 C CA . TYR B 1 33 ? 12.578 3.365 -5.875 1 83.31 33 TYR B CA 1
ATOM 1179 C C . TYR B 1 33 ? 12.547 1.916 -5.402 1 83.31 33 TYR B C 1
ATOM 1181 O O . TYR B 1 33 ? 13.43 1.125 -5.742 1 83.31 33 TYR B O 1
ATOM 1189 N N . ASN B 1 34 ? 11.641 1.653 -4.547 1 86.06 34 ASN B N 1
ATOM 1190 C CA . ASN B 1 34 ? 11.414 0.295 -4.062 1 86.06 34 ASN B CA 1
ATOM 1191 C C . ASN B 1 34 ? 9.992 -0.178 -4.375 1 86.06 34 ASN B C 1
ATOM 1193 O O . ASN B 1 34 ? 9.039 0.597 -4.281 1 86.06 34 ASN B O 1
ATOM 1197 N N . LEU B 1 35 ? 9.992 -1.38 -4.793 1 90.25 35 LEU B N 1
ATOM 1198 C CA . LEU B 1 35 ? 8.703 -2.043 -4.992 1 90.25 35 LEU B CA 1
ATOM 1199 C C . LEU B 1 35 ? 8.453 -3.07 -3.895 1 90.25 35 LEU B C 1
ATOM 1201 O O . LEU B 1 35 ? 9.391 -3.691 -3.389 1 90.25 35 LEU B O 1
ATOM 1205 N N . PHE B 1 36 ? 7.188 -3.227 -3.553 1 88.5 36 PHE B N 1
ATOM 1206 C CA . PHE B 1 36 ? 6.824 -4.121 -2.461 1 88.5 36 PHE B CA 1
ATOM 1207 C C . PHE B 1 36 ? 5.715 -5.078 -2.891 1 88.5 36 PHE B C 1
ATOM 1209 O O . PHE B 1 36 ? 4.867 -4.723 -3.713 1 88.5 36 PHE B O 1
ATOM 1216 N N . TRP B 1 37 ? 5.809 -6.23 -2.293 1 92.44 37 TRP B N 1
ATOM 1217 C CA . TRP B 1 37 ? 4.684 -7.16 -2.336 1 92.44 37 TRP B CA 1
ATOM 1218 C C . TRP B 1 37 ? 4.141 -7.422 -0.937 1 92.44 37 TRP B C 1
ATOM 1220 O O . TRP B 1 37 ? 4.906 -7.629 0.006 1 92.44 37 TRP B O 1
ATOM 1230 N N . TYR B 1 38 ? 2.826 -7.355 -0.877 1 87.75 38 TYR B N 1
ATOM 1231 C CA . TYR B 1 38 ? 2.111 -7.637 0.364 1 87.75 38 TYR B CA 1
ATOM 1232 C C . TYR B 1 38 ? 1.081 -8.742 0.162 1 87.75 38 TYR B C 1
ATOM 1234 O O . TYR B 1 38 ? 0.62 -8.977 -0.958 1 87.75 38 TYR B O 1
ATOM 1242 N N . LYS B 1 39 ? 0.819 -9.375 1.26 1 90.88 39 LYS B N 1
ATOM 1243 C CA . LYS B 1 39 ? -0.216 -10.398 1.319 1 90.88 39 LYS B CA 1
ATOM 1244 C C . LYS B 1 39 ? -1.294 -10.039 2.336 1 90.88 39 LYS B C 1
ATOM 1246 O O . LYS B 1 39 ? -0.987 -9.578 3.438 1 90.88 39 LYS B O 1
ATOM 1251 N N . GLN B 1 40 ? -2.525 -10.203 1.89 1 84.25 40 GLN B N 1
ATOM 1252 C CA . GLN B 1 40 ? -3.625 -10.008 2.828 1 84.25 40 GLN B CA 1
ATOM 1253 C C . GLN B 1 40 ? -4.332 -11.328 3.133 1 84.25 40 GLN B C 1
ATOM 1255 O O . GLN B 1 40 ? -4.777 -12.023 2.221 1 84.25 40 GLN B O 1
ATOM 1260 N N . LEU B 1 41 ? -4.387 -11.57 4.398 1 86.5 41 LEU B N 1
ATOM 1261 C CA . LEU B 1 41 ? -5.074 -12.766 4.863 1 86.5 41 LEU B CA 1
ATOM 1262 C C . LEU B 1 41 ? -6.582 -12.539 4.922 1 86.5 41 LEU B C 1
ATOM 1264 O O . LEU B 1 41 ? -7.051 -11.406 4.801 1 86.5 41 LEU B O 1
ATOM 1268 N N . PRO B 1 42 ? -7.379 -13.641 5.047 1 84 42 PRO B N 1
ATOM 1269 C CA . PRO B 1 42 ? -8.836 -13.508 5.07 1 84 42 PRO B CA 1
ATOM 1270 C C . PRO B 1 42 ? -9.32 -12.562 6.172 1 84 42 PRO B C 1
ATOM 1272 O O . PRO B 1 42 ? -10.359 -11.906 6.016 1 84 42 PRO B O 1
ATOM 1275 N N . ASN B 1 43 ? -8.609 -12.461 7.234 1 80.38 43 ASN B N 1
ATOM 1276 C CA . ASN B 1 43 ? -9.023 -11.594 8.336 1 80.38 43 ASN B CA 1
ATOM 1277 C C . ASN B 1 43 ? -8.695 -10.133 8.055 1 80.38 43 ASN B C 1
ATOM 1279 O O . ASN B 1 43 ? -8.938 -9.266 8.891 1 80.38 43 ASN B O 1
ATOM 1283 N N . GLY B 1 44 ? -8.031 -9.844 7.02 1 75.75 44 GLY B N 1
ATOM 1284 C CA . GLY B 1 44 ? -7.75 -8.469 6.613 1 75.75 44 GLY B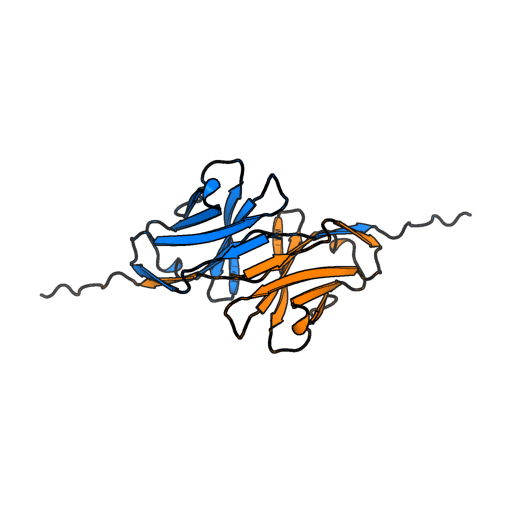 CA 1
ATOM 1285 C C . GLY B 1 44 ? -6.344 -8.023 6.957 1 75.75 44 GLY B C 1
ATOM 1286 O O . GLY B 1 44 ? -5.895 -6.969 6.512 1 75.75 44 GLY B O 1
ATOM 1287 N N . GLN B 1 45 ? -5.66 -8.805 7.707 1 73.94 45 GLN B N 1
ATOM 1288 C CA . GLN B 1 45 ? -4.305 -8.438 8.109 1 73.94 45 GLN B CA 1
ATOM 1289 C C . GLN B 1 45 ? -3.363 -8.406 6.914 1 73.94 45 GLN B C 1
ATOM 1291 O O . GLN B 1 45 ? -3.322 -9.352 6.121 1 73.94 45 GLN B O 1
ATOM 1296 N N . MET B 1 46 ? -2.631 -7.285 6.762 1 77.06 46 MET B N 1
ATOM 1297 C CA . MET B 1 46 ? -1.64 -7.125 5.699 1 77.06 46 MET B CA 1
ATOM 1298 C C . MET B 1 46 ? -0.252 -7.531 6.188 1 77.06 46 MET B C 1
ATOM 1300 O O . MET B 1 46 ? 0.167 -7.141 7.277 1 77.06 46 MET B O 1
ATOM 1304 N N . THR B 1 47 ? 0.39 -8.398 5.461 1 83.69 47 THR B N 1
ATOM 1305 C CA . THR B 1 47 ? 1.736 -8.867 5.777 1 83.69 47 THR B CA 1
ATOM 1306 C C . THR B 1 47 ? 2.717 -8.469 4.676 1 83.69 47 THR B C 1
ATOM 1308 O O . THR B 1 47 ? 2.406 -8.578 3.49 1 83.69 47 THR B O 1
ATOM 1311 N N . TYR B 1 48 ? 3.846 -7.965 5.102 1 85 48 TYR B N 1
ATOM 1312 C CA . TYR B 1 48 ? 4.949 -7.668 4.199 1 85 48 TYR B CA 1
ATOM 1313 C C . TYR B 1 48 ? 5.609 -8.953 3.707 1 85 48 TYR B C 1
ATOM 1315 O O . TYR B 1 48 ? 5.977 -9.812 4.508 1 85 48 TYR B O 1
ATOM 1323 N N . LEU B 1 49 ? 5.758 -9.133 2.402 1 93.44 49 LEU B N 1
ATOM 1324 C CA . LEU B 1 49 ? 6.352 -10.359 1.874 1 93.44 49 LEU B CA 1
ATOM 1325 C C . LEU B 1 49 ? 7.785 -10.109 1.415 1 93.44 49 LEU B C 1
ATOM 1327 O O . LEU B 1 49 ? 8.703 -10.812 1.836 1 93.44 49 LEU B O 1
ATOM 1331 N N . ILE B 1 50 ? 7.961 -9.148 0.542 1 94.38 50 ILE B N 1
ATOM 1332 C CA . ILE B 1 50 ? 9.258 -8.969 -0.093 1 94.38 50 ILE B CA 1
ATOM 1333 C C . ILE B 1 50 ? 9.359 -7.555 -0.667 1 94.38 50 ILE B C 1
ATOM 1335 O O . ILE B 1 50 ? 8.359 -6.984 -1.109 1 94.38 50 ILE B O 1
ATOM 1339 N N . GLU B 1 51 ? 10.602 -6.984 -0.603 1 92.31 51 GLU B N 1
ATOM 1340 C CA . GLU B 1 51 ? 10.953 -5.68 -1.155 1 92.31 51 GLU B CA 1
ATOM 1341 C C . GLU B 1 51 ? 12.008 -5.809 -2.252 1 92.31 51 GLU B C 1
ATOM 1343 O O . GLU B 1 51 ? 12.977 -6.547 -2.1 1 92.31 51 GLU B O 1
ATOM 1348 N N . GLN B 1 52 ? 11.734 -5.141 -3.33 1 94.88 52 GLN B N 1
ATOM 1349 C CA . GLN B 1 52 ? 12.68 -5.059 -4.434 1 94.88 52 GLN B CA 1
ATOM 1350 C C . GLN B 1 52 ? 13.211 -3.635 -4.598 1 94.88 52 GLN B C 1
ATOM 1352 O O . GLN B 1 52 ? 12.438 -2.703 -4.84 1 94.88 52 GLN B O 1
ATOM 1357 N N . TYR B 1 53 ? 14.531 -3.551 -4.48 1 91.25 53 TYR B N 1
ATOM 1358 C CA . TYR B 1 53 ? 15.172 -2.268 -4.742 1 91.25 53 TYR B CA 1
ATOM 1359 C C . TYR B 1 53 ? 15.484 -2.111 -6.227 1 91.25 53 TYR B C 1
ATOM 1361 O O . TYR B 1 53 ? 15.93 -3.061 -6.879 1 91.25 53 TYR B O 1
ATOM 1369 N N . SER B 1 54 ? 15.281 -0.874 -6.645 1 91.31 54 SER B N 1
ATOM 1370 C CA . SER B 1 54 ? 15.484 -0.622 -8.07 1 91.31 54 SER B CA 1
ATOM 1371 C C . SER B 1 54 ? 16.938 -0.861 -8.469 1 91.31 54 SER B C 1
ATOM 1373 O O . SER B 1 54 ? 17.219 -1.127 -9.641 1 91.31 54 SER B O 1
ATOM 1375 N N . GLU B 1 55 ? 17.844 -0.809 -7.535 1 92.31 55 GLU B N 1
ATOM 1376 C CA . GLU B 1 55 ? 19.266 -0.852 -7.848 1 92.31 55 GLU B CA 1
ATOM 1377 C C . GLU B 1 55 ? 19.859 -2.234 -7.574 1 92.31 55 GLU B C 1
ATOM 1379 O O . GLU B 1 55 ? 21.047 -2.471 -7.805 1 92.31 55 GLU B O 1
ATOM 1384 N N . TYR B 1 56 ? 19.062 -3.062 -7.047 1 93.56 56 TYR B N 1
ATOM 1385 C CA . TYR B 1 56 ? 19.578 -4.371 -6.656 1 93.56 56 TYR B CA 1
ATOM 1386 C C . TYR B 1 56 ? 19 -5.473 -7.531 1 93.56 56 TYR B C 1
ATOM 1388 O O . TYR B 1 56 ? 18.109 -5.223 -8.336 1 93.56 56 TYR B O 1
ATOM 1396 N N . GLY B 1 57 ? 19.656 -6.684 -7.445 1 93.88 57 GLY B N 1
ATOM 1397 C CA . GLY B 1 57 ? 19.125 -7.855 -8.133 1 93.88 57 GLY B CA 1
ATOM 1398 C C . GLY B 1 57 ? 17.844 -8.375 -7.523 1 93.88 57 GLY B C 1
ATOM 1399 O O . GLY B 1 57 ? 17.391 -7.871 -6.492 1 93.88 57 GLY B O 1
ATOM 1400 N N . ASN B 1 58 ? 17.344 -9.391 -8.141 1 97.25 58 ASN B N 1
ATOM 1401 C CA . ASN B 1 58 ? 16.047 -9.938 -7.734 1 97.25 58 ASN B CA 1
ATOM 1402 C C . ASN B 1 58 ? 16.062 -10.375 -6.273 1 97.25 58 ASN B C 1
ATOM 1404 O O . ASN B 1 58 ? 16.969 -11.094 -5.84 1 97.25 58 ASN B O 1
ATOM 1408 N N . ALA B 1 59 ? 15.078 -10 -5.582 1 97.19 59 ALA B N 1
ATOM 1409 C CA . ALA B 1 59 ? 14.93 -10.336 -4.168 1 97.19 59 ALA B CA 1
ATOM 1410 C C . ALA B 1 59 ? 14.32 -11.727 -3.992 1 97.19 59 ALA B C 1
ATOM 1412 O O . ALA B 1 59 ? 13.633 -12.227 -4.887 1 97.19 59 ALA B O 1
ATOM 1413 N N . ARG B 1 60 ? 14.656 -12.328 -2.848 1 97.56 60 ARG B N 1
ATOM 1414 C CA . ARG B 1 60 ? 14.07 -13.602 -2.43 1 97.56 60 ARG B CA 1
ATOM 1415 C C . ARG B 1 60 ? 13.766 -13.594 -0.936 1 97.56 60 ARG B C 1
ATOM 1417 O O . ARG B 1 60 ? 14.492 -12.992 -0.147 1 97.56 60 ARG B O 1
ATOM 1424 N N . ASN B 1 61 ? 12.711 -14.289 -0.597 1 97.5 61 ASN B N 1
ATOM 1425 C CA . ASN B 1 61 ? 12.289 -14.508 0.783 1 97.5 61 ASN B CA 1
ATOM 1426 C C . ASN B 1 61 ? 11.562 -15.836 0.945 1 97.5 61 ASN B C 1
ATOM 1428 O O . ASN B 1 61 ? 10.359 -15.922 0.688 1 97.5 61 ASN B O 1
ATOM 1432 N N . GLY B 1 62 ? 12.359 -16.844 1.418 1 97 62 GLY B N 1
ATOM 1433 C CA . GLY B 1 62 ? 11.734 -18.156 1.475 1 97 62 GLY B CA 1
ATOM 1434 C C . GLY B 1 62 ? 11.328 -18.688 0.111 1 97 62 GLY B C 1
ATOM 1435 O O . GLY B 1 62 ? 12.148 -18.734 -0.809 1 97 62 GLY B O 1
ATOM 1436 N N . HIS B 1 63 ? 9.977 -18.984 -0.028 1 98.06 63 HIS B N 1
ATOM 1437 C CA . HIS B 1 63 ? 9.516 -19.516 -1.307 1 98.06 63 HIS B CA 1
ATOM 1438 C C . HIS B 1 63 ? 8.945 -18.406 -2.189 1 98.06 63 HIS B C 1
ATOM 1440 O O . HIS B 1 63 ? 8.281 -18.672 -3.186 1 98.06 63 HIS B O 1
ATOM 1446 N N . TYR B 1 64 ? 9.211 -17.234 -1.744 1 98.19 64 TYR B N 1
ATOM 1447 C CA . TYR B 1 64 ? 8.898 -16.078 -2.576 1 98.19 64 TYR B CA 1
ATOM 1448 C C . TYR B 1 64 ? 10.148 -15.586 -3.309 1 98.19 64 TYR B C 1
ATOM 1450 O O . TYR B 1 64 ? 11.219 -15.469 -2.711 1 98.19 64 TYR B O 1
ATOM 1458 N N . SER B 1 65 ? 9.977 -15.25 -4.562 1 98.25 65 SER B N 1
ATOM 1459 C CA . SER B 1 65 ? 11.023 -14.602 -5.34 1 98.25 65 SER B CA 1
ATOM 1460 C C . SER B 1 65 ? 10.43 -13.617 -6.344 1 98.25 65 SER B C 1
ATOM 1462 O O . SER B 1 65 ? 9.234 -13.664 -6.645 1 98.25 65 SER B O 1
ATOM 1464 N N . VAL B 1 66 ? 11.289 -12.711 -6.844 1 98.12 66 VAL B N 1
ATOM 1465 C CA . VAL B 1 66 ? 10.766 -11.727 -7.789 1 98.12 66 VAL B CA 1
ATOM 1466 C C . VAL B 1 66 ? 11.492 -11.852 -9.125 1 98.12 66 VAL B C 1
ATOM 1468 O O . VAL B 1 66 ? 12.656 -12.273 -9.164 1 98.12 66 VAL B O 1
ATOM 1471 N N . ASN B 1 67 ? 10.805 -11.656 -10.18 1 98.19 67 ASN B N 1
ATOM 1472 C CA . ASN B 1 67 ? 11.367 -11.312 -11.484 1 98.19 67 ASN B CA 1
ATOM 1473 C C . ASN B 1 67 ? 11.164 -9.836 -11.812 1 98.19 67 ASN B C 1
ATOM 1475 O O . ASN B 1 67 ? 10.07 -9.422 -12.203 1 98.19 67 ASN B O 1
ATOM 1479 N N . PHE B 1 68 ? 12.195 -9.109 -11.625 1 97.31 68 PHE B N 1
ATOM 1480 C CA . PHE B 1 68 ? 12.172 -7.66 -11.789 1 97.31 68 PHE B CA 1
ATOM 1481 C C . PHE B 1 68 ? 12.812 -7.258 -13.117 1 97.31 68 PHE B C 1
ATOM 1483 O O . PHE B 1 68 ? 14 -7.512 -13.344 1 97.31 68 PHE B O 1
ATOM 1490 N N . GLN B 1 69 ? 12.039 -6.695 -13.938 1 96.06 69 GLN B N 1
ATOM 1491 C CA . GLN B 1 69 ? 12.492 -6.219 -15.242 1 96.06 69 GLN B CA 1
ATOM 1492 C C . GLN B 1 69 ? 12.328 -4.707 -15.359 1 96.06 69 GLN B C 1
ATOM 1494 O O . GLN B 1 69 ? 11.281 -4.227 -15.805 1 96.06 69 GLN B O 1
ATOM 1499 N N . LYS B 1 70 ? 13.32 -4.016 -15.055 1 91.25 70 LYS B N 1
ATOM 1500 C CA . LYS B 1 70 ? 13.289 -2.559 -14.984 1 91.25 70 LYS B CA 1
ATOM 1501 C C . LYS B 1 70 ? 12.953 -1.956 -16.344 1 91.25 70 LYS B C 1
ATOM 1503 O O . LYS B 1 70 ? 12.148 -1.027 -16.438 1 91.25 70 LYS B O 1
ATOM 1508 N N . ALA B 1 71 ? 13.57 -2.473 -17.406 1 90.88 71 ALA B N 1
ATOM 1509 C CA . ALA B 1 71 ? 13.367 -1.946 -18.75 1 90.88 71 ALA B CA 1
ATOM 1510 C C . ALA B 1 71 ? 11.906 -2.051 -19.172 1 90.88 71 ALA B C 1
ATOM 1512 O O . ALA B 1 71 ? 11.391 -1.17 -19.859 1 90.88 71 ALA B O 1
ATOM 1513 N N . ASP B 1 72 ? 11.266 -3.107 -18.688 1 93.62 72 ASP B N 1
ATOM 1514 C CA . ASP B 1 72 ? 9.875 -3.352 -19.078 1 93.62 72 ASP B CA 1
ATOM 1515 C C . ASP B 1 72 ? 8.914 -2.748 -18.047 1 93.62 72 ASP B C 1
ATOM 1517 O O . ASP B 1 72 ? 7.695 -2.869 -18.188 1 93.62 72 ASP B O 1
ATOM 1521 N N . LYS B 1 73 ? 9.453 -2.145 -16.984 1 91.81 73 LYS B N 1
ATOM 1522 C CA . LYS B 1 73 ? 8.656 -1.585 -15.898 1 91.81 73 LYS B CA 1
ATOM 1523 C C . LYS B 1 73 ? 7.699 -2.627 -15.328 1 91.81 73 LYS B C 1
ATOM 1525 O O . LYS B 1 73 ? 6.508 -2.357 -15.156 1 91.81 73 LYS B O 1
ATOM 1530 N N . SER B 1 74 ? 8.312 -3.748 -15.125 1 95.38 74 SER B N 1
ATOM 1531 C CA . SER B 1 74 ? 7.488 -4.84 -14.617 1 95.38 74 SER B CA 1
ATOM 1532 C C . SER B 1 74 ? 8.18 -5.574 -13.477 1 95.38 74 SER B C 1
ATOM 1534 O O . SER B 1 74 ? 9.414 -5.664 -13.445 1 95.38 74 SER B O 1
ATOM 1536 N N . ILE B 1 75 ? 7.383 -6.031 -12.531 1 96.25 75 ILE B N 1
ATOM 1537 C CA . ILE B 1 75 ? 7.844 -6.898 -11.453 1 96.25 75 ILE B CA 1
ATOM 1538 C C . ILE B 1 75 ? 6.832 -8.016 -11.227 1 96.25 75 ILE B C 1
ATOM 1540 O O . ILE B 1 75 ? 5.629 -7.766 -11.133 1 96.25 75 ILE B O 1
ATOM 1544 N N . SER B 1 76 ? 7.336 -9.234 -11.195 1 98.06 76 SER B N 1
ATOM 1545 C CA . SER B 1 76 ? 6.48 -10.383 -10.906 1 98.06 76 SER B CA 1
ATOM 1546 C C . SER B 1 76 ? 6.887 -11.062 -9.602 1 98.06 76 SER B C 1
ATOM 1548 O O . SER B 1 76 ? 8.078 -11.18 -9.305 1 98.06 76 SER B O 1
ATOM 1550 N N . LEU B 1 77 ? 5.891 -11.508 -8.898 1 98.38 77 LEU B N 1
ATOM 1551 C CA . LEU B 1 77 ? 6.117 -12.352 -7.734 1 98.38 77 LEU B CA 1
ATOM 1552 C C . LEU B 1 77 ? 5.953 -13.828 -8.094 1 98.38 77 LEU B C 1
ATOM 1554 O O . LEU B 1 77 ? 4.914 -14.227 -8.625 1 98.38 77 LEU B O 1
ATOM 1558 N N . ILE B 1 78 ? 7.016 -14.602 -7.844 1 98.69 78 ILE B N 1
ATOM 1559 C CA . ILE B 1 78 ? 6.941 -16.047 -8.016 1 98.69 78 ILE B CA 1
ATOM 1560 C C . ILE B 1 78 ? 6.789 -16.719 -6.656 1 98.69 78 ILE B C 1
ATOM 1562 O O . ILE B 1 78 ? 7.609 -16.516 -5.758 1 98.69 78 ILE B O 1
ATOM 1566 N N . ILE B 1 79 ? 5.73 -17.531 -6.488 1 98.62 79 ILE B N 1
ATOM 1567 C CA . ILE B 1 79 ? 5.52 -18.344 -5.289 1 98.62 79 ILE B CA 1
ATOM 1568 C C . ILE B 1 79 ? 5.719 -19.812 -5.625 1 98.62 79 ILE B C 1
ATOM 1570 O O . ILE B 1 79 ? 4.941 -20.391 -6.387 1 98.62 79 ILE B O 1
ATOM 1574 N N . SER B 1 80 ? 6.75 -20.312 -5.027 1 98.44 80 SER B N 1
ATOM 1575 C CA . SER B 1 80 ? 7.07 -21.703 -5.332 1 98.44 80 SER B CA 1
ATOM 1576 C C . SER B 1 80 ? 6.441 -22.641 -4.316 1 98.44 80 SER B C 1
ATOM 1578 O O . SER B 1 80 ? 6.09 -22.234 -3.209 1 98.44 80 SER B O 1
ATOM 1580 N N . SER B 1 81 ? 6.281 -23.938 -4.672 1 97.88 81 SER B N 1
ATOM 1581 C CA . SER B 1 81 ? 5.777 -24.984 -3.793 1 97.88 81 SER B CA 1
ATOM 1582 C C . SER B 1 81 ? 4.574 -24.5 -2.988 1 97.88 81 SER B C 1
ATOM 1584 O O . SER B 1 81 ? 4.59 -24.547 -1.757 1 97.88 81 SER B O 1
ATOM 1586 N N . LEU B 1 82 ? 3.547 -24.219 -3.672 1 98 82 LEU B N 1
ATOM 1587 C CA . LEU B 1 82 ? 2.354 -23.609 -3.102 1 98 82 LEU B CA 1
ATOM 1588 C C . LEU B 1 82 ? 1.79 -24.469 -1.971 1 98 82 LEU B C 1
ATOM 1590 O O . LEU B 1 82 ? 1.737 -25.688 -2.08 1 98 82 LEU B O 1
ATOM 1594 N N . GLN B 1 83 ? 1.471 -23.797 -0.882 1 97.12 83 GLN B N 1
ATOM 1595 C CA . GLN B 1 83 ? 0.696 -24.344 0.222 1 97.12 83 GLN B CA 1
ATOM 1596 C C . GLN B 1 83 ? -0.71 -23.766 0.259 1 97.12 83 GLN B C 1
ATOM 1598 O O . GLN B 1 83 ? -0.955 -22.688 -0.302 1 97.12 83 GLN B O 1
ATOM 1603 N N . LEU B 1 84 ? -1.607 -24.453 0.937 1 96.12 84 LEU B N 1
ATOM 1604 C CA . LEU B 1 84 ? -2.971 -23.953 1.055 1 96.12 84 LEU B CA 1
ATOM 1605 C C . LEU B 1 84 ? -2.979 -22.547 1.669 1 96.12 84 LEU B C 1
ATOM 1607 O O . LEU B 1 84 ? -3.803 -21.719 1.302 1 96.12 84 LEU B O 1
ATOM 1611 N N . GLU B 1 85 ? -2.08 -22.297 2.551 1 95.12 85 GLU B N 1
ATOM 1612 C CA . GLU B 1 85 ? -1.996 -21.016 3.266 1 95.12 85 GLU B CA 1
ATOM 1613 C C . GLU B 1 85 ? -1.596 -19.891 2.328 1 95.12 85 GLU B C 1
ATOM 1615 O O . GLU B 1 85 ? -1.689 -18.703 2.691 1 95.12 85 GLU B O 1
ATOM 1620 N N . ASP B 1 86 ? -1.204 -20.219 1.169 1 97.31 86 ASP B N 1
ATOM 1621 C CA . ASP B 1 86 ? -0.821 -19.203 0.205 1 97.31 86 ASP B CA 1
ATOM 1622 C C . ASP B 1 86 ? -2.051 -18.578 -0.458 1 97.31 86 ASP B C 1
ATOM 1624 O O . ASP B 1 86 ? -1.951 -17.547 -1.118 1 97.31 86 ASP B O 1
ATOM 1628 N N . SER B 1 87 ? -3.242 -19.203 -0.321 1 96.38 87 SER B N 1
ATOM 1629 C CA . SER B 1 87 ? -4.469 -18.578 -0.804 1 96.38 87 SER B CA 1
ATOM 1630 C C . SER B 1 87 ? -4.723 -17.25 -0.107 1 96.38 87 SER B C 1
ATOM 1632 O O . SER B 1 87 ? -4.887 -17.203 1.113 1 96.38 87 SER B O 1
ATOM 1634 N N . ALA B 1 88 ? -4.715 -16.219 -0.917 1 95.75 88 ALA B N 1
ATOM 1635 C CA . ALA B 1 88 ? -4.832 -14.875 -0.348 1 95.75 88 ALA B CA 1
ATOM 1636 C C . ALA B 1 88 ? -4.91 -13.82 -1.445 1 95.75 88 ALA B C 1
ATOM 1638 O O . ALA B 1 88 ? -4.926 -14.148 -2.635 1 95.75 88 ALA B O 1
ATOM 1639 N N . LYS B 1 89 ? -5.043 -12.578 -1.01 1 91.06 89 LYS B N 1
ATOM 1640 C CA . LYS B 1 89 ? -4.895 -11.43 -1.896 1 91.06 89 LYS B CA 1
ATOM 1641 C C . LYS B 1 89 ? -3.465 -10.898 -1.875 1 91.06 89 LYS B C 1
ATOM 1643 O O . LYS B 1 89 ? -2.854 -10.789 -0.81 1 91.06 89 LYS B O 1
ATOM 1648 N N . TYR B 1 90 ? -3.002 -10.617 -3.029 1 93.44 90 TYR B N 1
ATOM 1649 C CA . TYR B 1 90 ? -1.639 -10.109 -3.137 1 93.44 90 TYR B CA 1
ATOM 1650 C C . TYR B 1 90 ? -1.619 -8.734 -3.797 1 93.44 90 TYR B C 1
ATOM 1652 O O . TYR B 1 90 ? -2.312 -8.508 -4.789 1 93.44 90 TYR B O 1
ATOM 1660 N N . PHE B 1 91 ? -0.748 -7.84 -3.24 1 88.5 91 PHE B N 1
ATOM 1661 C CA . PHE B 1 91 ? -0.683 -6.449 -3.672 1 88.5 91 PHE B CA 1
ATOM 1662 C C . PHE B 1 91 ? 0.743 -6.066 -4.051 1 88.5 91 PHE B C 1
ATOM 1664 O O . PHE B 1 91 ? 1.679 -6.309 -3.285 1 88.5 91 PHE B O 1
ATOM 1671 N N . CYS B 1 92 ? 0.797 -5.613 -5.246 1 91.19 92 CYS B N 1
ATOM 1672 C CA . CYS B 1 92 ? 2.018 -4.918 -5.645 1 91.19 92 CYS B CA 1
ATOM 1673 C C . CYS B 1 92 ? 1.925 -3.432 -5.328 1 91.19 92 CYS B C 1
ATOM 1675 O O . CYS B 1 92 ? 0.883 -2.811 -5.547 1 91.19 92 CYS B O 1
ATOM 1677 N N . ALA B 1 93 ? 3.035 -2.932 -4.73 1 84.56 93 ALA B N 1
ATOM 1678 C CA . ALA B 1 93 ? 2.934 -1.529 -4.336 1 84.56 93 ALA B CA 1
ATOM 1679 C C . ALA B 1 93 ? 4.215 -0.771 -4.668 1 84.56 93 ALA B C 1
ATOM 1681 O O . ALA B 1 93 ? 5.316 -1.313 -4.539 1 84.56 93 ALA B O 1
ATOM 1682 N N . LEU B 1 94 ? 4.043 0.353 -5.176 1 81.69 94 LEU B N 1
ATOM 1683 C CA . LEU B 1 94 ? 5.027 1.422 -5.309 1 81.69 94 LEU B CA 1
ATOM 1684 C C . LEU B 1 94 ? 4.598 2.654 -4.52 1 81.69 94 LEU B C 1
ATOM 1686 O O . LEU B 1 94 ? 3.506 3.186 -4.73 1 81.69 94 LEU B O 1
ATOM 1690 N N . TRP B 1 95 ? 5.34 2.951 -3.473 1 71.62 95 TRP B N 1
ATOM 1691 C CA . TRP B 1 95 ? 4.793 3.912 -2.521 1 71.62 95 TRP B CA 1
ATOM 1692 C C . TRP B 1 95 ? 5.293 5.32 -2.816 1 71.62 95 TRP B C 1
ATOM 1694 O O . TRP B 1 95 ? 6.453 5.508 -3.191 1 71.62 95 TRP B O 1
ATOM 1704 N N . GLU B 1 96 ? 4.32 6.129 -2.922 1 73.88 96 GLU B N 1
ATOM 1705 C CA . GLU B 1 96 ? 4.566 7.539 -2.652 1 73.88 96 GLU B CA 1
ATOM 1706 C C . GLU B 1 96 ? 4.309 7.879 -1.187 1 73.88 96 GLU B C 1
ATOM 1708 O O . GLU B 1 96 ? 3.549 7.184 -0.509 1 73.88 96 GLU B O 1
ATOM 1713 N N . LEU B 1 97 ? 5.086 8.719 -0.724 1 81.25 97 LEU B N 1
ATOM 1714 C CA . LEU B 1 97 ? 4.82 9.023 0.678 1 81.25 97 LEU B CA 1
ATOM 1715 C C . LEU B 1 97 ? 4.941 10.516 0.941 1 81.25 97 LEU B C 1
ATOM 1717 O O . LEU B 1 97 ? 5.516 11.25 0.133 1 81.25 97 LEU B O 1
ATOM 1721 N N . THR B 1 98 ? 4.27 11.023 1.856 1 91 98 THR B N 1
ATOM 1722 C CA . THR B 1 98 ? 4.473 12.32 2.484 1 91 98 THR B CA 1
ATOM 1723 C C . THR B 1 98 ? 5.078 12.164 3.877 1 91 98 THR B C 1
ATOM 1725 O O . THR B 1 98 ? 4.578 11.383 4.691 1 91 98 THR B O 1
ATOM 1728 N N . VAL B 1 99 ? 6.227 12.812 4.07 1 92.44 99 VAL B N 1
ATOM 1729 C CA . VAL B 1 99 ? 6.832 12.844 5.398 1 92.44 99 VAL B CA 1
ATOM 1730 C C . VAL B 1 99 ? 6.234 13.984 6.219 1 92.44 99 VAL B C 1
ATOM 1732 O O . VAL B 1 99 ? 6.285 15.141 5.805 1 92.44 99 VAL B O 1
ATOM 1735 N N . LEU B 1 100 ? 5.602 13.578 7.312 1 96.31 100 LEU B N 1
ATOM 1736 C CA . LEU B 1 100 ? 5.117 14.586 8.25 1 96.31 100 LEU B CA 1
ATOM 1737 C C . LEU B 1 100 ? 6.066 14.734 9.438 1 96.31 100 LEU B C 1
ATOM 1739 O O . LEU B 1 100 ? 6.32 13.758 10.156 1 96.31 100 LEU B O 1
ATOM 1743 N N . GLU B 1 101 ? 6.598 15.914 9.594 1 96.62 101 GLU B N 1
ATOM 1744 C CA . GLU B 1 101 ? 7.414 16.266 10.758 1 96.62 101 GLU B CA 1
ATOM 1745 C C . GLU B 1 101 ? 6.648 17.172 11.719 1 96.62 101 GLU B C 1
ATOM 1747 O O . GLU B 1 101 ? 6.258 18.281 11.352 1 96.62 101 GLU B O 1
ATOM 1752 N N . VAL B 1 102 ? 6.434 16.672 12.875 1 95.31 102 VAL B N 1
ATOM 1753 C CA . VAL B 1 102 ? 5.758 17.469 13.891 1 95.31 102 VAL B CA 1
ATOM 1754 C C . VAL B 1 102 ? 6.781 18.031 14.875 1 95.31 102 VAL B C 1
ATOM 1756 O O . VAL B 1 102 ? 7.582 17.281 15.445 1 95.31 102 VAL B O 1
ATOM 1759 N N . ILE B 1 103 ? 6.742 19.312 15.109 1 92.56 103 ILE B N 1
ATOM 1760 C CA . ILE B 1 103 ? 7.727 19.953 15.969 1 92.56 103 ILE B CA 1
ATOM 1761 C C . ILE B 1 103 ? 7.051 20.438 17.25 1 92.56 103 ILE B C 1
ATOM 1763 O O . ILE B 1 103 ? 5.914 20.922 17.219 1 92.56 103 ILE B O 1
ATOM 1767 N N . GLY B 1 104 ? 7.594 20.125 18.391 1 86 104 GLY B N 1
ATOM 1768 C CA . GLY B 1 104 ? 7.094 20.547 19.688 1 86 104 GLY B CA 1
ATOM 1769 C C . GLY B 1 104 ? 6.91 22.047 19.781 1 86 104 GLY B C 1
ATOM 1770 O O . GLY B 1 104 ? 7.418 22.812 18.953 1 86 104 GLY B O 1
ATOM 1771 N N . LYS B 1 105 ? 5.938 22.469 20.672 1 76.44 105 LYS B N 1
ATOM 1772 C CA . LYS B 1 105 ? 5.754 23.875 20.969 1 76.44 105 LYS B CA 1
ATOM 1773 C C . LYS B 1 105 ? 7.031 24.5 21.516 1 76.44 105 LYS B C 1
ATOM 1775 O O . LYS B 1 105 ? 7.789 23.828 22.234 1 76.44 105 LYS B O 1
ATOM 1780 N N . ALA B 1 106 ? 7.645 25.438 20.859 1 66.38 106 ALA B N 1
ATOM 1781 C CA . ALA B 1 106 ? 8.766 26.156 21.453 1 66.38 106 ALA B CA 1
ATOM 1782 C C . ALA B 1 106 ? 8.461 26.547 22.891 1 66.38 106 ALA B C 1
ATOM 1784 O O . ALA B 1 106 ? 7.398 27.109 23.188 1 66.38 106 ALA B O 1
ATOM 1785 N N . VAL B 1 107 ? 8.844 25.734 23.875 1 59.28 107 VAL B N 1
ATOM 1786 C CA . VAL B 1 107 ? 8.742 26.188 25.25 1 59.28 107 VAL B CA 1
ATOM 1787 C C . VAL B 1 107 ? 9.344 27.594 25.375 1 59.28 107 VAL B C 1
ATOM 1789 O O . VAL B 1 107 ? 10.531 27.781 25.094 1 59.28 107 VAL B O 1
ATOM 1792 N N . GLN B 1 108 ? 8.75 28.547 25.031 1 57.69 108 GLN B N 1
ATOM 1793 C CA . GLN B 1 108 ? 9.266 29.875 25.375 1 57.69 108 GLN B CA 1
ATOM 1794 C C . GLN B 1 108 ? 9.578 29.969 26.859 1 57.69 108 GLN B C 1
ATOM 1796 O O . GLN B 1 108 ? 8.742 29.609 27.703 1 57.69 108 GLN B O 1
ATOM 1801 N N . LYS B 1 109 ? 10.828 29.859 27.312 1 56.34 109 LYS B N 1
ATOM 1802 C CA . LYS B 1 109 ? 11.227 30.188 28.672 1 56.34 109 LYS B CA 1
ATOM 1803 C C . LYS B 1 109 ? 10.539 31.469 29.141 1 56.34 109 LYS B C 1
ATOM 1805 O O . LYS B 1 109 ? 10.562 32.5 28.453 1 56.34 109 LYS B O 1
ATOM 1810 N N . PRO B 1 110 ? 9.711 31.469 30.031 1 57.91 110 PRO B N 1
ATOM 1811 C CA . PRO B 1 110 ? 9.25 32.719 30.625 1 57.91 110 PRO B CA 1
ATOM 1812 C C . PRO B 1 110 ? 10.391 33.688 30.922 1 57.91 110 PRO B C 1
ATOM 1814 O O . PRO B 1 110 ? 11.422 33.281 31.469 1 57.91 110 PRO B O 1
ATOM 1817 N N . ARG B 1 111 ? 10.75 34.656 30.094 1 55.03 111 ARG B N 1
ATOM 1818 C CA . ARG B 1 111 ? 11.656 35.688 30.562 1 55.03 111 ARG B CA 1
ATOM 1819 C C . ARG B 1 111 ? 11.188 36.25 31.891 1 55.03 111 ARG B C 1
ATOM 1821 O O . ARG B 1 111 ? 10.039 36.688 32.031 1 55.03 111 ARG B O 1
ATOM 1828 N N . ALA B 1 112 ? 11.953 35.938 32.969 1 51.06 112 ALA B N 1
ATOM 1829 C CA . ALA B 1 112 ? 11.812 36.719 34.156 1 51.06 112 ALA B CA 1
ATOM 1830 C C . ALA B 1 112 ? 12.211 38.188 33.938 1 51.06 112 ALA B C 1
ATOM 1832 O O . ALA B 1 112 ? 13.133 38.438 33.156 1 51.06 112 ALA B O 1
#